Protein AF-A0A6M3LUJ8-F1 (afdb_monomer_lite)

Structure (mmCIF, N/CA/C/O backbone):
data_AF-A0A6M3LUJ8-F1
#
_entry.id   AF-A0A6M3LUJ8-F1
#
loop_
_atom_site.group_PDB
_atom_site.id
_atom_site.type_symbol
_atom_site.label_atom_id
_atom_site.label_alt_id
_atom_site.label_comp_id
_atom_site.label_asym_id
_atom_site.label_entity_id
_atom_site.label_seq_id
_atom_site.pdbx_PDB_ins_code
_atom_site.Cartn_x
_atom_site.Cartn_y
_atom_site.Cartn_z
_atom_site.occupancy
_atom_site.B_iso_or_equiv
_atom_site.auth_seq_id
_atom_site.auth_comp_id
_atom_site.auth_asym_id
_atom_site.auth_atom_id
_atom_site.pdbx_PDB_model_num
ATOM 1 N N . MET A 1 1 ? 21.758 -23.755 -8.784 1.00 33.91 1 MET A N 1
ATOM 2 C CA . MET A 1 1 ? 21.124 -24.429 -9.939 1.00 33.91 1 MET A CA 1
ATOM 3 C C . MET A 1 1 ? 20.444 -23.368 -10.796 1.00 33.91 1 MET A C 1
ATOM 5 O O . MET A 1 1 ? 20.003 -22.378 -10.224 1.00 33.91 1 MET A O 1
ATOM 9 N N . PRO A 1 2 ? 20.472 -23.490 -12.131 1.00 37.94 2 PRO A N 1
ATOM 10 C CA . PRO A 1 2 ? 20.212 -22.391 -13.053 1.00 37.94 2 PRO A CA 1
ATOM 11 C C . PRO A 1 2 ? 18.708 -22.182 -13.259 1.00 37.94 2 PRO A C 1
ATOM 13 O O . PRO A 1 2 ? 18.105 -22.821 -14.109 1.00 37.94 2 PRO A O 1
ATOM 16 N N . ASP A 1 3 ? 18.131 -21.257 -12.496 1.00 45.28 3 ASP A N 1
ATOM 17 C CA . ASP A 1 3 ? 16.817 -20.664 -12.787 1.00 45.28 3 ASP A CA 1
ATOM 18 C C . ASP A 1 3 ? 16.862 -19.130 -12.640 1.00 45.28 3 ASP A C 1
ATOM 20 O O . ASP A 1 3 ? 15.974 -18.478 -12.109 1.00 45.28 3 ASP A O 1
ATOM 24 N N . LEU A 1 4 ? 17.988 -18.537 -13.052 1.00 47.41 4 LEU A N 1
ATOM 25 C CA . LEU A 1 4 ? 18.309 -17.122 -12.821 1.00 47.41 4 LEU A CA 1
ATOM 26 C C . LEU A 1 4 ? 17.732 -16.160 -13.873 1.00 47.41 4 LEU A C 1
ATOM 28 O O . LEU A 1 4 ? 18.047 -14.973 -13.841 1.00 47.41 4 LEU A O 1
ATOM 32 N N . MET A 1 5 ? 16.892 -16.639 -14.793 1.00 52.78 5 MET A N 1
ATOM 33 C CA . MET A 1 5 ? 16.141 -15.770 -15.700 1.00 52.78 5 MET A CA 1
ATOM 34 C C . MET A 1 5 ? 14.652 -16.030 -15.555 1.00 52.78 5 MET A C 1
ATOM 36 O O . MET A 1 5 ? 14.211 -17.165 -15.678 1.00 52.78 5 MET A O 1
ATOM 40 N N . ASP A 1 6 ? 13.908 -14.958 -15.297 1.00 66.25 6 ASP A N 1
ATOM 41 C CA . ASP A 1 6 ? 12.453 -14.951 -15.198 1.00 66.25 6 ASP A CA 1
ATOM 42 C C . ASP A 1 6 ? 11.820 -15.536 -16.471 1.00 66.25 6 ASP A C 1
ATOM 44 O O . ASP A 1 6 ? 12.254 -15.226 -17.585 1.00 66.25 6 ASP A O 1
ATOM 48 N N . GLU A 1 7 ? 10.802 -16.383 -16.326 1.00 72.25 7 GLU A N 1
ATOM 49 C CA . GLU A 1 7 ? 10.045 -16.931 -17.456 1.00 72.25 7 GLU A CA 1
ATOM 50 C C . GLU A 1 7 ? 9.463 -15.806 -18.320 1.00 72.25 7 GLU A C 1
ATOM 52 O O . GLU A 1 7 ? 9.565 -15.860 -19.543 1.00 72.25 7 GLU A O 1
ATOM 57 N N . ALA A 1 8 ? 9.008 -14.719 -17.694 1.00 67.12 8 ALA A N 1
ATOM 58 C CA . ALA A 1 8 ? 8.520 -13.536 -18.393 1.00 67.12 8 ALA A CA 1
ATOM 59 C C . ALA A 1 8 ? 9.606 -12.849 -19.242 1.00 67.12 8 ALA A C 1
ATOM 61 O O . ALA A 1 8 ? 9.357 -12.452 -20.381 1.00 67.12 8 ALA A O 1
ATOM 62 N N . ALA A 1 9 ? 10.842 -12.767 -18.737 1.00 67.88 9 ALA A N 1
ATOM 63 C CA . ALA A 1 9 ? 11.964 -12.233 -19.507 1.00 67.88 9 ALA A CA 1
ATOM 64 C C . ALA A 1 9 ? 12.307 -13.135 -20.706 1.00 67.88 9 ALA A C 1
ATOM 66 O O . ALA A 1 9 ? 12.645 -12.633 -21.780 1.00 67.88 9 ALA A O 1
ATOM 67 N N . ARG A 1 10 ? 12.183 -14.463 -20.555 1.00 72.19 10 ARG A N 1
ATOM 68 C CA . ARG A 1 10 ? 12.362 -15.420 -21.661 1.00 72.19 10 ARG A CA 1
ATOM 69 C C . ARG A 1 10 ? 11.280 -15.245 -22.731 1.00 72.19 10 ARG A C 1
ATOM 71 O O . ARG A 1 10 ? 11.621 -15.176 -23.912 1.00 72.19 10 ARG A O 1
ATOM 78 N N . THR A 1 11 ? 10.019 -15.104 -22.327 1.00 72.12 11 THR A N 1
ATOM 79 C CA . THR A 1 11 ? 8.886 -14.861 -23.235 1.00 72.12 11 THR A CA 1
ATOM 80 C C . THR A 1 11 ? 9.031 -13.534 -23.975 1.00 72.12 11 THR A C 1
ATOM 82 O O . THR A 1 11 ? 8.919 -13.505 -25.198 1.00 72.12 11 THR A O 1
ATOM 85 N N . TRP A 1 12 ? 9.410 -12.451 -23.288 1.00 72.62 12 TRP A N 1
ATOM 86 C CA . TRP A 1 12 ? 9.668 -11.164 -23.941 1.00 72.62 12 TRP A CA 1
ATOM 87 C C . TRP A 1 12 ? 10.752 -11.262 -25.019 1.00 72.62 12 TRP A C 1
ATOM 89 O O . TRP A 1 12 ? 10.589 -10.756 -26.135 1.00 72.62 12 TRP A O 1
ATOM 99 N N . ILE A 1 13 ? 11.862 -11.942 -24.707 1.00 71.75 13 ILE A N 1
ATOM 100 C CA . ILE A 1 13 ? 12.944 -12.155 -25.673 1.00 71.75 13 ILE A CA 1
ATOM 101 C C . ILE A 1 13 ? 12.441 -12.961 -26.878 1.00 71.75 13 ILE A C 1
ATOM 103 O O . ILE A 1 13 ? 12.772 -12.617 -28.014 1.00 71.75 13 ILE A O 1
ATOM 107 N N . ALA A 1 14 ? 11.632 -13.996 -26.651 1.00 67.12 14 ALA A N 1
ATOM 108 C CA . ALA A 1 14 ? 11.097 -14.843 -27.711 1.00 67.12 14 ALA A CA 1
ATOM 109 C C . ALA A 1 14 ? 10.084 -14.114 -28.614 1.00 67.12 14 ALA A C 1
ATOM 111 O O . ALA A 1 14 ? 10.100 -14.305 -29.830 1.00 67.12 14 ALA A O 1
ATOM 112 N N . GLU A 1 15 ? 9.229 -13.261 -28.047 1.00 66.62 15 GLU A N 1
ATOM 113 C CA . GLU A 1 15 ? 8.077 -12.687 -28.754 1.00 66.62 15 GLU A CA 1
ATOM 114 C C . GLU A 1 15 ? 8.337 -11.286 -29.325 1.00 66.62 15 GLU A C 1
ATOM 116 O O . GLU A 1 15 ? 7.811 -10.944 -30.389 1.00 66.62 15 GLU A O 1
ATOM 121 N N . ARG A 1 16 ? 9.160 -10.462 -28.656 1.00 65.75 16 ARG A N 1
ATOM 122 C CA . ARG A 1 16 ? 9.278 -9.025 -28.964 1.00 65.75 16 ARG A CA 1
ATOM 123 C C . ARG A 1 16 ? 10.678 -8.541 -29.345 1.00 65.75 16 ARG A C 1
ATOM 125 O O . ARG A 1 16 ? 10.763 -7.527 -30.046 1.00 65.75 16 ARG A O 1
ATOM 132 N N . SER A 1 17 ? 11.748 -9.274 -29.006 1.00 56.81 17 SER A N 1
ATOM 133 C CA . SER A 1 17 ? 13.143 -8.807 -29.198 1.00 56.81 17 SER A CA 1
ATOM 134 C C . SER A 1 17 ? 13.556 -8.485 -30.639 1.00 56.81 17 SER A C 1
ATOM 136 O O . SER A 1 17 ? 14.597 -7.877 -30.890 1.00 56.81 17 SER A O 1
ATOM 138 N N . LEU A 1 18 ? 12.736 -8.867 -31.619 1.00 58.62 18 LEU A N 1
ATOM 139 C CA . LEU A 1 18 ? 13.026 -8.678 -33.034 1.00 58.62 18 LEU A CA 1
ATOM 140 C C . LEU A 1 18 ? 12.318 -7.471 -33.662 1.00 58.62 18 LEU A C 1
ATOM 142 O O . LEU A 1 18 ? 12.526 -7.217 -34.847 1.00 58.62 18 LEU A O 1
ATOM 146 N N . LEU A 1 19 ? 11.514 -6.690 -32.927 1.00 60.00 19 LEU A N 1
ATOM 147 C CA . LEU A 1 19 ? 10.885 -5.486 -33.497 1.00 60.00 19 LEU A CA 1
ATOM 148 C C . LEU A 1 19 ? 11.926 -4.440 -33.925 1.00 60.00 19 LEU A C 1
ATOM 150 O O . LEU A 1 19 ? 11.838 -3.915 -35.036 1.00 60.00 19 LEU A O 1
ATOM 154 N N . LEU A 1 20 ? 12.952 -4.200 -33.102 1.00 58.91 20 LEU A N 1
ATOM 155 C CA . LEU A 1 20 ? 14.095 -3.359 -33.478 1.00 58.91 20 LEU A CA 1
ATOM 156 C C . LEU A 1 20 ? 14.949 -4.020 -34.571 1.00 58.91 20 LEU A C 1
ATOM 158 O O . LEU A 1 20 ? 15.464 -3.326 -35.449 1.00 58.91 20 LEU A O 1
ATOM 162 N N . ALA A 1 21 ? 15.042 -5.356 -34.575 1.00 59.75 21 ALA A N 1
ATOM 163 C CA . ALA A 1 21 ? 15.794 -6.101 -35.582 1.00 59.75 21 ALA A CA 1
ATOM 164 C C . ALA A 1 21 ? 15.187 -6.025 -36.994 1.00 59.75 21 ALA A C 1
ATOM 166 O O . ALA A 1 21 ? 15.928 -5.960 -37.977 1.00 59.75 21 ALA A O 1
ATOM 167 N N . LYS A 1 22 ? 13.854 -5.966 -37.109 1.00 64.50 22 LYS A N 1
ATOM 168 C CA . LYS A 1 22 ? 13.136 -5.947 -38.397 1.00 64.50 22 LYS A CA 1
ATOM 169 C C . LYS A 1 22 ? 13.555 -4.792 -39.316 1.00 64.50 22 LYS A C 1
ATOM 171 O O . LYS A 1 22 ? 13.631 -4.982 -40.526 1.00 64.50 22 LYS A O 1
ATOM 176 N N . ASN A 1 23 ? 13.895 -3.628 -38.759 1.00 66.50 23 ASN A N 1
ATOM 177 C CA . ASN A 1 23 ? 14.246 -2.431 -39.537 1.00 66.50 23 ASN A CA 1
ATOM 178 C C . ASN A 1 23 ? 15.763 -2.198 -39.683 1.00 66.50 23 ASN A C 1
ATOM 180 O O . ASN A 1 23 ? 16.192 -1.179 -40.239 1.00 66.50 23 ASN A O 1
ATOM 184 N N . ILE A 1 24 ? 16.600 -3.136 -39.225 1.00 68.88 24 ILE A N 1
ATOM 185 C CA . ILE A 1 24 ? 18.062 -3.007 -39.333 1.00 68.88 24 ILE A CA 1
ATOM 186 C C . ILE A 1 24 ? 18.501 -2.977 -40.795 1.00 68.88 24 ILE A C 1
ATOM 188 O O . ILE A 1 24 ? 19.366 -2.179 -41.148 1.00 68.88 24 ILE A O 1
ATOM 192 N N . ASN A 1 25 ? 17.905 -3.795 -41.663 1.00 70.62 25 ASN A N 1
ATOM 193 C CA . ASN A 1 25 ? 18.316 -3.860 -43.067 1.00 70.62 25 ASN A CA 1
ATOM 194 C C . ASN A 1 25 ? 18.047 -2.539 -43.799 1.00 70.62 25 ASN A C 1
ATOM 196 O O . ASN A 1 25 ? 18.928 -2.040 -44.493 1.00 70.62 25 ASN A O 1
ATOM 200 N N . ALA A 1 26 ? 16.877 -1.928 -43.585 1.00 75.81 26 ALA A N 1
ATOM 201 C CA . ALA A 1 26 ? 16.526 -0.645 -44.194 1.00 75.81 26 ALA A CA 1
ATOM 202 C C . ALA A 1 26 ? 17.487 0.476 -43.762 1.00 75.81 26 ALA A C 1
ATOM 204 O O . ALA A 1 26 ? 18.100 1.128 -44.605 1.00 75.81 26 ALA A O 1
ATOM 205 N N . THR A 1 27 ? 17.702 0.626 -42.452 1.00 77.69 27 THR A N 1
ATOM 206 C CA . THR A 1 27 ? 18.606 1.652 -41.895 1.00 77.69 27 THR A CA 1
ATOM 207 C C . THR A 1 27 ? 20.086 1.386 -42.202 1.00 77.69 27 THR A C 1
ATOM 209 O O . THR A 1 27 ? 20.898 2.309 -42.224 1.00 77.69 27 THR A O 1
ATOM 212 N N . THR A 1 28 ? 20.469 0.129 -42.447 1.00 78.75 28 THR A N 1
ATOM 213 C CA . THR A 1 28 ? 21.804 -0.238 -42.949 1.00 78.75 28 THR A CA 1
ATOM 214 C C . THR A 1 28 ? 21.982 0.190 -44.398 1.00 78.75 28 THR A C 1
ATOM 216 O O . THR A 1 28 ? 22.975 0.837 -44.718 1.00 78.75 28 THR A O 1
ATOM 219 N N . MET A 1 29 ? 21.016 -0.127 -45.264 1.00 77.12 29 MET A N 1
ATOM 220 C CA . MET A 1 29 ? 21.066 0.249 -46.678 1.00 77.12 29 MET A CA 1
ATOM 221 C C . MET A 1 29 ? 21.126 1.764 -46.863 1.00 77.12 29 MET A C 1
ATOM 223 O O . MET A 1 29 ? 21.893 2.245 -47.691 1.00 77.12 29 MET A O 1
ATOM 227 N N . GLU A 1 30 ? 20.349 2.517 -46.087 1.00 84.56 30 GLU A N 1
ATOM 228 C CA . GLU A 1 30 ? 20.378 3.980 -46.120 1.00 84.56 30 GLU A CA 1
ATOM 229 C C . GLU A 1 30 ? 21.746 4.536 -45.709 1.00 84.56 30 GLU A C 1
ATOM 231 O O . GLU A 1 30 ? 22.316 5.369 -46.409 1.00 84.56 30 GLU A O 1
ATOM 236 N N . ALA A 1 31 ? 22.330 4.023 -44.625 1.00 81.69 31 ALA A N 1
ATOM 237 C CA . ALA A 1 31 ? 23.635 4.485 -44.175 1.00 81.69 31 ALA A CA 1
ATOM 238 C C . ALA A 1 31 ? 24.761 4.149 -45.171 1.00 81.69 31 ALA A C 1
ATOM 240 O O . ALA A 1 31 ? 25.631 4.982 -45.406 1.00 81.69 31 ALA A O 1
ATOM 241 N N . ILE A 1 32 ? 24.719 2.968 -45.799 1.00 84.00 32 ILE A N 1
ATOM 242 C CA . ILE A 1 32 ? 25.668 2.596 -46.859 1.00 84.00 32 ILE A CA 1
ATOM 243 C C . ILE A 1 32 ? 25.509 3.514 -48.078 1.00 84.00 32 ILE A C 1
ATOM 245 O O . ILE A 1 32 ? 26.511 3.959 -48.632 1.00 84.00 32 ILE A O 1
ATOM 249 N N . ARG A 1 33 ? 24.271 3.838 -48.483 1.00 85.00 33 ARG A N 1
ATOM 250 C CA . ARG A 1 33 ? 24.018 4.799 -49.573 1.00 85.00 33 ARG A CA 1
ATOM 251 C C . ARG A 1 33 ? 24.620 6.169 -49.270 1.00 85.00 33 ARG A C 1
ATOM 253 O O . ARG A 1 33 ? 25.237 6.748 -50.157 1.00 85.00 33 ARG A O 1
ATOM 260 N N . ASN A 1 34 ? 24.488 6.650 -48.036 1.00 87.75 34 ASN A N 1
ATOM 261 C CA . ASN A 1 34 ? 25.050 7.937 -47.629 1.00 87.75 34 ASN A CA 1
ATOM 262 C C . ASN A 1 34 ? 26.587 7.930 -47.642 1.00 87.75 34 ASN A C 1
ATOM 264 O O . ASN A 1 34 ? 27.189 8.858 -48.171 1.00 87.75 34 ASN A O 1
ATOM 268 N N . GLU A 1 35 ? 27.234 6.880 -47.125 1.00 86.12 35 GLU A N 1
ATOM 269 C CA . GLU A 1 35 ? 28.702 6.752 -47.174 1.00 86.12 35 GLU A CA 1
ATOM 270 C C . GLU A 1 35 ? 29.233 6.703 -48.613 1.00 86.12 35 GLU A C 1
ATOM 272 O O . GLU A 1 35 ? 30.248 7.326 -48.926 1.00 86.12 35 GLU A O 1
ATOM 277 N N . LEU A 1 36 ? 28.526 5.996 -49.499 1.00 86.56 36 LEU A N 1
ATOM 278 C CA . LEU A 1 36 ? 28.850 5.944 -50.922 1.00 86.56 36 LEU A CA 1
ATOM 279 C C . LEU A 1 36 ? 28.688 7.305 -51.605 1.00 86.56 36 LEU A C 1
ATOM 281 O O . LEU A 1 36 ? 29.563 7.694 -52.376 1.00 86.56 36 LEU A O 1
ATOM 285 N N . ALA A 1 37 ? 27.603 8.030 -51.318 1.00 87.44 37 ALA A N 1
ATOM 286 C CA . ALA A 1 37 ? 27.369 9.365 -51.865 1.00 87.44 37 ALA A CA 1
ATOM 287 C C . ALA A 1 37 ? 28.470 10.349 -51.438 1.00 87.44 37 ALA A C 1
ATOM 289 O O . ALA A 1 37 ? 29.052 11.015 -52.289 1.00 87.44 37 ALA A O 1
ATOM 290 N N . LEU A 1 38 ? 28.829 10.364 -50.149 1.00 88.25 38 LEU A N 1
ATOM 291 C CA . LEU A 1 38 ? 29.890 11.225 -49.616 1.00 88.25 38 LEU A CA 1
ATOM 292 C C . LEU A 1 38 ? 31.259 10.923 -50.234 1.00 88.25 38 LEU A C 1
ATOM 294 O O . LEU A 1 38 ? 31.986 11.842 -50.603 1.00 88.25 38 LEU A O 1
ATOM 298 N N . GLY A 1 39 ? 31.624 9.643 -50.353 1.00 88.00 39 GLY A N 1
ATOM 299 C CA . GLY A 1 39 ? 32.893 9.269 -50.974 1.00 88.00 39 GLY A CA 1
ATOM 300 C C . GLY A 1 39 ? 32.933 9.608 -52.468 1.00 88.00 39 GLY A C 1
ATOM 301 O O . GLY A 1 39 ? 33.966 10.036 -52.981 1.00 88.00 39 GLY A O 1
ATOM 302 N N . PHE A 1 40 ? 31.798 9.480 -53.161 1.00 86.88 40 PHE A N 1
ATOM 303 C CA . PHE A 1 40 ? 31.679 9.870 -54.564 1.00 86.88 40 PHE A CA 1
ATOM 304 C C . PHE A 1 40 ? 31.829 11.388 -54.753 1.00 86.88 40 PHE A C 1
ATOM 306 O O . PHE A 1 40 ? 32.602 11.819 -55.605 1.00 86.88 40 PHE A O 1
ATOM 313 N N . GLU A 1 41 ? 31.158 12.201 -53.930 1.00 89.75 41 GLU A N 1
ATOM 314 C CA . GLU A 1 41 ? 31.292 13.668 -53.935 1.00 89.75 41 GLU A CA 1
ATOM 315 C C . GLU A 1 41 ? 32.719 14.130 -53.612 1.00 89.75 41 GLU A C 1
ATOM 317 O O . GLU A 1 41 ? 33.210 15.095 -54.195 1.00 89.75 41 GLU A O 1
ATOM 322 N N . ALA A 1 42 ? 33.412 13.413 -52.726 1.00 91.56 42 ALA A N 1
ATOM 323 C CA . ALA A 1 42 ? 34.807 13.672 -52.383 1.00 91.56 42 ALA A CA 1
ATOM 324 C C . ALA A 1 42 ? 35.812 13.211 -53.463 1.00 91.56 42 ALA A C 1
ATOM 326 O O . ALA A 1 42 ? 37.016 13.424 -53.305 1.00 91.56 42 ALA A O 1
ATOM 327 N N . GLY A 1 43 ? 35.349 12.592 -54.557 1.00 91.62 43 GLY A N 1
ATOM 328 C CA . GLY A 1 43 ? 36.205 12.103 -55.642 1.00 91.62 43 GLY A CA 1
ATOM 329 C C . GLY A 1 43 ? 37.073 10.906 -55.246 1.00 91.62 43 GLY A C 1
ATOM 330 O O . GLY A 1 43 ? 38.158 10.713 -55.800 1.00 91.62 43 GLY A O 1
ATOM 331 N N . GLU A 1 44 ? 36.635 10.111 -54.269 1.00 93.12 44 GLU A N 1
ATOM 332 C CA . GLU A 1 44 ? 37.415 8.992 -53.754 1.00 93.12 44 GLU A CA 1
ATOM 333 C C . GLU A 1 44 ? 37.517 7.842 -54.774 1.00 93.12 44 GLU A C 1
ATOM 335 O O . GLU A 1 44 ? 36.520 7.443 -55.384 1.00 93.12 44 GLU A O 1
ATOM 340 N N . PRO A 1 45 ? 38.705 7.234 -54.951 1.00 89.38 45 PRO A N 1
ATOM 341 C CA . PRO A 1 45 ? 38.854 6.071 -55.814 1.00 89.38 45 PRO A CA 1
ATOM 342 C C . PRO A 1 45 ? 38.154 4.841 -55.217 1.00 89.38 45 PRO A C 1
ATOM 344 O O . PRO A 1 45 ? 38.046 4.688 -54.001 1.00 89.38 45 PRO A O 1
ATOM 347 N N . MET A 1 46 ? 37.772 3.891 -56.074 1.00 81.94 46 MET A N 1
ATOM 348 C CA . MET A 1 46 ? 36.993 2.689 -55.719 1.00 81.94 46 MET A CA 1
ATOM 349 C C . MET A 1 46 ? 37.537 1.892 -54.515 1.00 81.94 46 MET A C 1
ATOM 351 O O . MET A 1 46 ? 36.767 1.336 -53.731 1.00 81.94 46 MET A O 1
ATOM 355 N N . ILE A 1 47 ? 38.862 1.855 -54.331 1.00 90.12 47 ILE A N 1
ATOM 356 C CA . ILE A 1 47 ? 39.512 1.196 -53.184 1.00 90.12 47 ILE A CA 1
ATOM 357 C C . ILE A 1 47 ? 39.127 1.871 -51.857 1.00 90.12 47 ILE A C 1
ATOM 359 O O . ILE A 1 47 ? 38.931 1.190 -50.855 1.00 90.12 47 ILE A O 1
ATOM 363 N N . GLN A 1 48 ? 39.012 3.200 -51.832 1.00 87.94 48 GLN A N 1
ATOM 364 C CA . GLN A 1 48 ? 38.613 3.950 -50.639 1.00 87.94 48 GLN A CA 1
ATOM 365 C C . GLN A 1 48 ? 37.110 3.799 -50.364 1.00 87.94 48 GLN A C 1
ATOM 367 O O . GLN A 1 48 ? 36.738 3.518 -49.226 1.00 87.94 48 GLN A O 1
ATOM 372 N N . LEU A 1 49 ? 36.269 3.834 -51.405 1.00 84.31 49 LEU A N 1
ATOM 373 C CA . LEU A 1 49 ? 34.834 3.538 -51.288 1.00 84.31 49 LEU A CA 1
ATOM 374 C C . LEU A 1 49 ? 34.579 2.132 -50.725 1.00 84.31 49 LEU A C 1
ATOM 376 O O . LEU A 1 49 ? 33.755 1.955 -49.830 1.00 84.31 49 LEU A O 1
ATOM 380 N N . SER A 1 50 ? 35.334 1.135 -51.194 1.00 84.12 50 SER A N 1
ATOM 381 C CA . SER A 1 50 ? 35.242 -0.242 -50.691 1.00 84.12 50 SER A CA 1
ATOM 382 C C . SER A 1 50 ? 35.607 -0.319 -49.203 1.00 84.12 50 SER A C 1
ATOM 384 O O . SER A 1 50 ? 34.865 -0.905 -48.416 1.00 84.12 50 SER A O 1
ATOM 386 N N . LYS A 1 51 ? 36.682 0.368 -48.784 1.00 86.00 51 LYS A N 1
ATOM 387 C CA . LYS A 1 51 ? 37.077 0.465 -47.367 1.00 86.00 51 LYS A CA 1
ATOM 388 C C . LYS A 1 51 ? 36.026 1.152 -46.491 1.00 86.00 51 LYS A C 1
ATOM 390 O O . LYS A 1 51 ? 35.874 0.760 -45.336 1.00 86.00 51 LYS A O 1
ATOM 395 N N . ARG A 1 52 ? 35.286 2.145 -47.003 1.00 82.94 52 ARG A N 1
ATOM 396 C CA . ARG A 1 52 ? 34.166 2.767 -46.266 1.00 82.94 52 ARG A CA 1
ATOM 397 C C . ARG A 1 52 ? 33.055 1.764 -45.971 1.00 82.94 52 ARG A C 1
ATOM 399 O O . ARG A 1 52 ? 32.582 1.692 -44.837 1.00 82.94 52 ARG A O 1
ATOM 406 N N . ILE A 1 53 ? 32.668 0.971 -46.972 1.00 81.31 53 ILE A N 1
ATOM 407 C CA . ILE A 1 53 ? 31.643 -0.068 -46.808 1.00 81.31 53 ILE A CA 1
ATOM 408 C C . ILE A 1 53 ? 32.118 -1.124 -45.806 1.00 81.31 53 ILE A C 1
ATOM 410 O O . ILE A 1 53 ? 31.380 -1.462 -44.882 1.00 81.31 53 ILE A O 1
ATOM 414 N N . GLU A 1 54 ? 33.351 -1.615 -45.947 1.00 80.50 54 GLU A N 1
ATOM 415 C CA . GLU A 1 54 ? 33.931 -2.581 -45.006 1.00 80.50 54 GLU A CA 1
ATOM 416 C C . GLU A 1 54 ? 33.941 -2.028 -43.574 1.00 80.50 54 GLU A C 1
ATOM 418 O O . GLU A 1 54 ? 33.430 -2.682 -42.665 1.00 80.50 54 GLU A O 1
ATOM 423 N N . GLY A 1 55 ? 34.415 -0.789 -43.387 1.00 76.69 55 GLY A N 1
ATOM 424 C CA . GLY A 1 55 ? 34.452 -0.092 -42.097 1.00 76.69 55 GLY A CA 1
ATOM 425 C C . GLY A 1 55 ? 33.080 0.080 -41.438 1.00 76.69 55 GLY A C 1
ATOM 426 O O . GLY A 1 55 ? 32.948 -0.025 -40.214 1.00 76.69 55 GLY A O 1
ATOM 427 N N . TYR A 1 56 ? 32.025 0.281 -42.234 1.00 76.94 56 TYR A N 1
ATOM 428 C CA . TYR A 1 56 ? 30.654 0.318 -41.727 1.00 76.94 56 TYR A CA 1
ATOM 429 C C . TYR A 1 56 ? 30.277 -1.000 -41.031 1.00 76.94 56 TYR A C 1
ATOM 431 O O . TYR A 1 56 ? 29.749 -0.997 -39.912 1.00 76.94 56 TYR A O 1
ATOM 439 N N . PHE A 1 57 ? 30.584 -2.135 -41.662 1.00 71.94 57 PHE A N 1
ATOM 440 C CA . PHE A 1 57 ? 30.271 -3.456 -41.118 1.00 71.94 57 PHE A CA 1
ATOM 441 C C . PHE A 1 57 ? 31.169 -3.862 -39.944 1.00 71.94 57 PHE A C 1
ATOM 443 O O . PHE A 1 57 ? 30.739 -4.661 -39.114 1.00 71.94 57 PHE A O 1
ATOM 450 N N . THR A 1 58 ? 32.370 -3.301 -39.804 1.00 75.69 58 THR A N 1
ATOM 451 C CA . THR A 1 58 ? 33.226 -3.564 -38.637 1.00 75.69 58 THR A CA 1
ATOM 452 C C . THR A 1 58 ? 32.866 -2.711 -37.428 1.00 75.69 58 THR A C 1
ATOM 454 O O . THR A 1 58 ? 32.762 -3.254 -36.327 1.00 75.69 58 THR A O 1
ATOM 457 N N . ASP A 1 59 ? 32.652 -1.406 -37.596 1.00 76.25 59 ASP A N 1
ATOM 458 C CA . ASP A 1 59 ? 32.558 -0.482 -36.457 1.00 76.25 59 ASP A CA 1
ATOM 459 C C . ASP A 1 59 ? 31.117 -0.083 -36.141 1.00 76.25 59 ASP A C 1
ATOM 461 O O . ASP A 1 59 ? 30.662 -0.184 -34.995 1.00 76.25 59 ASP A O 1
ATOM 465 N N . LYS A 1 60 ? 30.347 0.317 -37.160 1.00 75.31 60 LYS A N 1
ATOM 466 C CA . LYS A 1 60 ? 28.952 0.742 -36.966 1.00 75.31 60 LYS A CA 1
ATOM 467 C C . LYS A 1 60 ? 28.058 -0.443 -36.614 1.00 75.31 60 LYS A C 1
ATOM 469 O O . LYS A 1 60 ? 27.180 -0.301 -35.761 1.00 75.31 60 LYS A O 1
ATOM 474 N N . ALA A 1 61 ? 28.320 -1.621 -37.184 1.00 76.94 61 ALA A N 1
ATOM 475 C CA . ALA A 1 61 ? 27.599 -2.840 -36.820 1.00 76.94 61 ALA A CA 1
ATOM 476 C C . ALA A 1 61 ? 27.827 -3.234 -35.351 1.00 76.94 61 ALA A C 1
ATOM 478 O O . ALA A 1 61 ? 26.865 -3.573 -34.664 1.00 76.94 61 ALA A O 1
ATOM 479 N N . LYS A 1 62 ? 29.058 -3.113 -34.826 1.00 81.06 62 LYS A N 1
ATOM 480 C CA . LYS A 1 62 ? 29.355 -3.375 -33.403 1.00 81.06 62 LYS A CA 1
ATOM 481 C C . LYS A 1 62 ? 28.622 -2.410 -32.474 1.00 81.06 62 LYS A C 1
ATOM 483 O O . LYS A 1 62 ? 28.035 -2.838 -31.480 1.00 81.06 62 LYS A O 1
ATOM 488 N N . ILE A 1 63 ? 28.623 -1.114 -32.799 1.00 82.94 63 ILE A N 1
ATOM 489 C CA . ILE A 1 63 ? 27.890 -0.096 -32.029 1.00 82.94 63 ILE A CA 1
ATOM 490 C C . ILE A 1 63 ? 26.392 -0.416 -32.019 1.00 82.94 63 ILE A C 1
ATOM 492 O O . ILE A 1 63 ? 25.756 -0.381 -30.962 1.00 82.94 63 ILE A O 1
ATOM 496 N N . ARG A 1 64 ? 25.835 -0.772 -33.181 1.00 81.88 64 ARG A N 1
ATOM 497 C CA . ARG A 1 64 ? 24.421 -1.126 -33.316 1.00 81.88 64 ARG A CA 1
ATOM 498 C C . ARG A 1 64 ? 24.076 -2.396 -32.541 1.00 81.88 64 ARG A C 1
ATOM 500 O O . ARG A 1 64 ? 23.095 -2.382 -31.806 1.00 81.88 64 ARG A O 1
ATOM 507 N N . ALA A 1 65 ? 24.897 -3.440 -32.636 1.00 82.44 65 ALA A N 1
ATOM 508 C CA . ALA A 1 65 ? 24.722 -4.670 -31.867 1.00 82.44 65 ALA A CA 1
ATOM 509 C C . ALA A 1 65 ? 24.678 -4.374 -30.362 1.00 82.44 65 ALA A C 1
ATOM 511 O O . ALA A 1 65 ? 23.736 -4.771 -29.685 1.00 82.44 65 ALA A O 1
ATOM 512 N N . LYS A 1 66 ? 25.624 -3.573 -29.852 1.00 85.19 66 LYS A N 1
ATOM 513 C CA . LYS A 1 66 ? 25.643 -3.157 -28.442 1.00 85.19 66 LYS A CA 1
ATOM 514 C C . LYS A 1 66 ? 24.385 -2.381 -28.042 1.00 85.19 66 LYS A C 1
ATOM 516 O O . LYS A 1 66 ? 23.853 -2.614 -26.959 1.00 85.19 66 LYS A O 1
ATOM 521 N N . MET A 1 67 ? 23.917 -1.464 -28.888 1.00 87.38 67 MET A N 1
ATOM 522 C CA . MET A 1 67 ? 22.696 -0.693 -28.638 1.00 87.38 67 MET A CA 1
ATOM 523 C C . MET A 1 67 ? 21.463 -1.597 -28.556 1.00 87.38 67 MET A C 1
ATOM 525 O O . MET A 1 67 ? 20.686 -1.465 -27.609 1.00 87.38 67 MET A O 1
ATOM 529 N N . ILE A 1 68 ? 21.319 -2.540 -29.490 1.00 84.56 68 ILE A N 1
ATOM 530 C CA . ILE A 1 68 ? 20.209 -3.500 -29.501 1.00 84.56 68 ILE A CA 1
ATOM 531 C C . ILE A 1 68 ? 20.273 -4.364 -28.249 1.00 84.56 68 ILE A C 1
ATOM 533 O O . ILE A 1 68 ? 19.308 -4.398 -27.496 1.00 84.56 68 ILE A O 1
ATOM 537 N N . SER A 1 69 ? 21.426 -4.976 -27.958 1.00 85.06 69 SER A N 1
ATOM 538 C CA . SER A 1 69 ? 21.581 -5.825 -26.774 1.00 85.06 69 SER A CA 1
ATOM 539 C C . SER A 1 69 ? 21.202 -5.089 -25.492 1.00 85.06 69 SER A C 1
ATOM 541 O O . SER A 1 69 ? 20.481 -5.638 -24.666 1.00 85.06 69 SER A O 1
ATOM 543 N N . ARG A 1 70 ? 21.638 -3.834 -25.324 1.00 87.88 70 ARG A N 1
ATOM 544 C CA . ARG A 1 70 ? 21.288 -3.033 -24.140 1.00 87.88 70 ARG A CA 1
ATOM 545 C C . ARG A 1 70 ? 19.797 -2.731 -24.069 1.00 87.88 70 ARG A C 1
ATOM 547 O O . ARG A 1 70 ? 19.219 -2.850 -22.996 1.00 87.88 70 ARG A O 1
ATOM 554 N N . THR A 1 71 ? 19.204 -2.347 -25.195 1.00 89.00 71 THR A N 1
ATOM 555 C CA . THR A 1 71 ? 17.791 -1.956 -25.282 1.00 89.00 71 THR A CA 1
ATOM 556 C C . THR A 1 71 ? 16.871 -3.150 -25.029 1.00 89.00 71 THR A C 1
ATOM 558 O O . THR A 1 71 ? 15.948 -3.047 -24.232 1.00 89.00 71 THR A O 1
ATOM 561 N N . GLU A 1 72 ? 17.167 -4.308 -25.616 1.00 85.25 72 GLU A N 1
ATOM 562 C CA . GLU A 1 72 ? 16.364 -5.516 -25.408 1.00 85.25 72 GLU A CA 1
ATOM 563 C C . GLU A 1 72 ? 16.551 -6.102 -24.006 1.00 85.25 72 GLU A C 1
ATOM 565 O O . GLU A 1 72 ? 15.589 -6.551 -23.389 1.00 85.25 72 GLU A O 1
ATOM 570 N N . THR A 1 73 ? 17.768 -6.045 -23.454 1.00 86.56 73 THR A N 1
ATOM 571 C CA . THR A 1 73 ? 18.018 -6.533 -22.088 1.00 86.56 73 THR A CA 1
ATOM 572 C C . THR A 1 73 ? 17.297 -5.673 -21.051 1.00 86.56 73 THR A C 1
ATOM 574 O O . THR A 1 73 ? 16.691 -6.217 -20.130 1.00 86.56 73 THR A O 1
ATOM 577 N N . ILE A 1 74 ? 17.334 -4.339 -21.186 1.00 89.75 74 ILE A N 1
ATOM 578 C CA . ILE A 1 74 ? 16.629 -3.462 -20.242 1.00 89.75 74 ILE A CA 1
ATOM 579 C C . ILE A 1 74 ? 15.111 -3.607 -20.379 1.00 89.75 74 ILE A C 1
ATOM 581 O O . ILE A 1 74 ? 14.428 -3.608 -19.360 1.00 89.75 74 ILE A O 1
ATOM 585 N N . ALA A 1 75 ? 14.597 -3.795 -21.601 1.00 89.44 75 ALA A N 1
ATOM 586 C CA . ALA A 1 75 ? 13.186 -4.085 -21.844 1.00 89.44 75 ALA A CA 1
ATOM 587 C C . ALA A 1 75 ? 12.762 -5.361 -21.108 1.00 89.44 75 ALA A C 1
ATOM 589 O O . ALA A 1 75 ? 11.920 -5.316 -20.218 1.00 89.44 75 ALA A O 1
ATOM 590 N N . ALA A 1 76 ? 13.437 -6.478 -21.396 1.00 86.50 76 ALA A N 1
ATOM 591 C CA . ALA A 1 76 ? 13.128 -7.777 -20.808 1.00 86.50 76 ALA A CA 1
ATOM 592 C C . ALA A 1 76 ? 13.220 -7.764 -19.275 1.00 86.50 76 ALA A C 1
ATOM 594 O O . ALA A 1 76 ? 12.391 -8.365 -18.596 1.00 86.50 76 ALA A O 1
ATOM 595 N N . SER A 1 77 ? 14.217 -7.063 -18.723 1.00 87.50 77 SER A N 1
ATOM 596 C CA . SER A 1 77 ? 14.391 -6.943 -17.275 1.00 87.50 77 SER A CA 1
ATOM 597 C C . SER A 1 77 ? 13.245 -6.180 -16.612 1.00 87.50 77 SER A C 1
ATOM 599 O O . SER A 1 77 ? 12.811 -6.575 -15.534 1.00 87.50 77 SER A O 1
ATOM 601 N N . ASN A 1 78 ? 12.770 -5.093 -17.224 1.00 93.56 78 ASN A N 1
ATOM 602 C CA . ASN A 1 78 ? 11.665 -4.305 -16.679 1.00 93.56 78 ASN A CA 1
ATOM 603 C C . ASN A 1 78 ? 10.333 -5.042 -16.800 1.00 93.56 78 ASN A C 1
ATOM 605 O O . ASN A 1 78 ? 9.575 -5.085 -15.841 1.00 93.56 78 ASN A O 1
ATOM 609 N N . GLU A 1 79 ? 10.080 -5.682 -17.935 1.00 91.38 79 GLU A N 1
ATOM 610 C CA . GLU A 1 79 ? 8.858 -6.459 -18.164 1.00 91.38 79 GLU A CA 1
ATOM 611 C C . GLU A 1 79 ? 8.768 -7.653 -17.217 1.00 91.38 79 GLU A C 1
ATOM 613 O O . GLU A 1 79 ? 7.740 -7.867 -16.578 1.00 91.38 79 GLU A O 1
ATOM 618 N N . GLY A 1 80 ? 9.875 -8.381 -17.037 1.00 85.88 80 GLY A N 1
ATOM 619 C CA . GLY A 1 80 ? 9.950 -9.446 -16.038 1.00 85.88 80 GLY A CA 1
ATOM 620 C C . GLY A 1 80 ? 9.711 -8.934 -14.615 1.00 85.88 80 GLY A C 1
ATOM 621 O O . GLY A 1 80 ? 8.993 -9.565 -13.842 1.00 85.88 80 GLY A O 1
ATOM 622 N N . ALA A 1 81 ? 10.257 -7.762 -14.272 1.00 85.69 81 ALA A N 1
ATOM 623 C CA . ALA A 1 81 ? 10.013 -7.143 -12.973 1.00 85.69 81 ALA A CA 1
ATOM 624 C C . ALA A 1 81 ? 8.532 -6.780 -12.772 1.00 85.69 81 ALA A C 1
ATOM 626 O O . ALA A 1 81 ? 7.977 -7.122 -11.732 1.00 85.69 81 ALA A O 1
ATOM 627 N N . LEU A 1 82 ? 7.877 -6.165 -13.762 1.00 89.00 82 LEU A N 1
ATOM 628 C CA . LEU A 1 82 ? 6.457 -5.805 -13.691 1.00 89.00 82 LEU A CA 1
ATOM 629 C C . LEU A 1 82 ? 5.554 -7.036 -13.563 1.00 89.00 82 LEU A C 1
ATOM 631 O O . LEU A 1 82 ? 4.726 -7.080 -12.660 1.00 89.00 82 LEU A O 1
ATOM 635 N N . HIS A 1 83 ? 5.778 -8.083 -14.361 1.00 84.31 83 HIS A N 1
ATOM 636 C CA . HIS A 1 83 ? 5.034 -9.341 -14.222 1.00 84.31 83 HIS A CA 1
ATOM 637 C C . HIS A 1 83 ? 5.189 -9.963 -12.831 1.00 84.31 83 HIS A C 1
ATOM 639 O O . HIS A 1 83 ? 4.237 -10.504 -12.266 1.00 84.31 83 HIS A O 1
ATOM 645 N N . ARG A 1 84 ? 6.387 -9.871 -12.246 1.00 79.44 84 ARG A N 1
ATOM 646 C CA . ARG A 1 84 ? 6.616 -10.307 -10.869 1.00 79.44 84 ARG A CA 1
ATOM 647 C C . ARG A 1 84 ? 5.864 -9.436 -9.872 1.00 79.44 84 ARG A C 1
ATOM 649 O O . ARG A 1 84 ? 5.272 -9.977 -8.951 1.00 79.44 84 ARG A O 1
ATOM 656 N N . TYR A 1 85 ? 5.871 -8.119 -10.048 1.00 84.94 85 TYR A N 1
ATOM 657 C CA . TYR A 1 85 ? 5.115 -7.203 -9.194 1.00 84.94 85 TYR A CA 1
ATOM 658 C C . TYR A 1 85 ? 3.628 -7.556 -9.206 1.00 84.94 85 TYR A C 1
ATOM 660 O O . TYR A 1 85 ? 3.046 -7.708 -8.138 1.00 84.94 85 TYR A O 1
ATOM 668 N N . GLU A 1 86 ? 3.040 -7.794 -10.379 1.00 80.06 86 GLU A N 1
ATOM 669 C CA . GLU A 1 86 ? 1.642 -8.223 -10.499 1.00 80.06 86 GLU A CA 1
ATOM 670 C C . GLU A 1 86 ? 1.384 -9.564 -9.801 1.00 80.06 86 GLU A C 1
ATOM 672 O O . GLU A 1 86 ? 0.425 -9.692 -9.040 1.00 80.06 86 GLU A O 1
ATOM 677 N N . LYS A 1 87 ? 2.262 -10.554 -10.011 1.00 75.25 87 LYS A N 1
ATOM 678 C CA . LYS A 1 87 ? 2.155 -11.877 -9.377 1.00 75.25 87 LYS A CA 1
ATOM 679 C C . LYS A 1 87 ? 2.223 -11.807 -7.849 1.00 75.25 87 LYS A C 1
ATOM 681 O O . LYS A 1 87 ? 1.542 -12.573 -7.177 1.00 75.25 87 LYS A O 1
ATOM 686 N N . GLU A 1 88 ? 3.037 -10.901 -7.320 1.00 73.75 88 GLU A N 1
ATOM 687 C CA . GLU A 1 88 ? 3.232 -10.679 -5.883 1.00 73.75 88 GLU A CA 1
ATOM 688 C C . GLU A 1 88 ? 2.256 -9.627 -5.306 1.00 73.75 88 GLU A C 1
ATOM 690 O O . GLU A 1 88 ? 2.414 -9.197 -4.166 1.00 73.75 88 GLU A O 1
ATOM 695 N N . GLY A 1 89 ? 1.251 -9.187 -6.076 1.00 73.88 89 GLY A N 1
ATOM 696 C CA . GLY A 1 89 ? 0.200 -8.273 -5.608 1.00 73.88 89 GLY A CA 1
ATOM 697 C C . GLY A 1 89 ? 0.617 -6.803 -5.465 1.00 73.88 89 GLY A C 1
ATOM 698 O O . GLY A 1 89 ? -0.095 -6.012 -4.850 1.00 73.88 89 GLY A O 1
ATOM 699 N N . VAL A 1 90 ? 1.755 -6.402 -6.031 1.00 78.69 90 VAL A N 1
ATOM 700 C CA . VAL A 1 90 ? 2.232 -5.015 -6.017 1.00 78.69 90 VAL A CA 1
ATOM 701 C C . VAL A 1 90 ? 1.471 -4.196 -7.064 1.00 78.69 90 VAL A C 1
ATOM 703 O O . VAL A 1 90 ? 1.751 -4.250 -8.263 1.00 78.69 90 VAL A O 1
ATOM 706 N N . ASN A 1 91 ? 0.517 -3.390 -6.595 1.00 80.88 91 ASN A N 1
ATOM 707 C CA . ASN A 1 91 ? -0.397 -2.618 -7.447 1.00 80.88 91 ASN A CA 1
ATOM 708 C C . ASN A 1 91 ? 0.242 -1.392 -8.115 1.00 80.88 91 ASN A C 1
ATOM 710 O O . ASN A 1 91 ? -0.252 -0.914 -9.136 1.00 80.88 91 ASN A O 1
ATOM 714 N N . LYS A 1 92 ? 1.329 -0.866 -7.544 1.00 82.75 92 LYS A N 1
ATOM 715 C CA . LYS A 1 92 ? 2.011 0.329 -8.040 1.00 82.75 92 LYS A CA 1
ATOM 716 C C . LYS A 1 92 ? 3.484 0.072 -8.330 1.00 82.75 92 LYS A C 1
ATOM 718 O O . LYS A 1 92 ? 4.186 -0.578 -7.559 1.00 82.75 92 LYS A O 1
ATOM 723 N N . SER A 1 93 ? 3.974 0.686 -9.396 1.00 90.88 93 SER A N 1
ATOM 724 C CA . SER A 1 93 ? 5.391 0.708 -9.751 1.00 90.88 93 SER A CA 1
ATOM 725 C C . SER A 1 93 ? 5.839 2.140 -10.008 1.00 90.88 93 SER A C 1
ATOM 727 O O . SER A 1 93 ? 5.103 2.941 -10.579 1.00 90.88 93 SER A O 1
ATOM 729 N N . GLU A 1 94 ? 7.037 2.481 -9.552 1.00 93.12 94 GLU A N 1
ATOM 730 C CA . GLU A 1 94 ? 7.639 3.790 -9.760 1.00 93.12 94 GLU A CA 1
ATOM 731 C C . GLU A 1 94 ? 8.544 3.715 -10.983 1.00 93.12 94 GLU A C 1
ATOM 733 O O . GLU A 1 94 ? 9.483 2.915 -11.022 1.00 93.12 94 GLU A O 1
ATOM 738 N N . PHE A 1 95 ? 8.271 4.546 -11.988 1.00 95.50 95 PHE A N 1
ATOM 739 C CA . PHE A 1 95 ? 9.221 4.791 -13.060 1.00 95.50 95 PHE A CA 1
ATOM 740 C C . PHE A 1 95 ? 10.392 5.568 -12.461 1.00 95.50 95 PHE A C 1
ATOM 742 O O . PHE A 1 95 ? 10.254 6.738 -12.100 1.00 95.50 95 PHE A O 1
ATOM 749 N N . TYR A 1 96 ? 11.546 4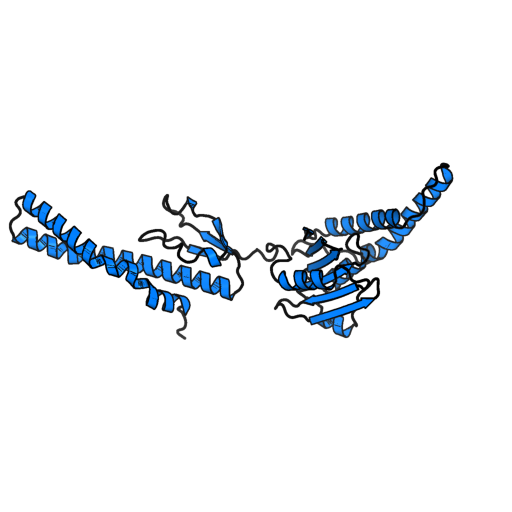.914 -12.367 1.00 93.88 96 TYR A N 1
ATOM 750 C CA . TYR A 1 96 ? 12.751 5.458 -11.762 1.00 93.88 96 TYR A CA 1
ATOM 751 C C . TYR A 1 96 ? 13.772 5.804 -12.857 1.00 93.88 96 TYR A C 1
ATOM 753 O O . TYR A 1 96 ? 14.415 4.907 -13.432 1.00 93.88 96 TYR A O 1
ATOM 761 N N . PRO A 1 97 ? 13.929 7.097 -13.203 1.00 93.81 97 PRO A N 1
ATOM 762 C CA . PRO A 1 97 ? 14.893 7.509 -14.210 1.00 93.81 97 PRO A CA 1
ATOM 763 C C . PRO A 1 97 ? 16.326 7.229 -13.748 1.00 93.81 97 PRO A C 1
ATOM 765 O O . PRO A 1 97 ? 16.635 7.285 -12.558 1.00 93.81 97 PRO A O 1
ATOM 768 N N . SER A 1 98 ? 17.239 6.971 -14.691 1.00 92.62 98 SER A N 1
ATOM 769 C CA . SER A 1 98 ? 18.661 6.914 -14.334 1.00 92.62 98 SER A CA 1
ATOM 770 C C . SER A 1 98 ? 19.132 8.271 -13.775 1.00 92.62 98 SER A C 1
ATOM 772 O O . SER A 1 98 ? 18.571 9.302 -14.147 1.00 92.62 98 SER A O 1
ATOM 774 N N . PRO A 1 99 ? 20.181 8.318 -12.929 1.00 90.31 99 PRO A N 1
ATOM 775 C CA . PRO A 1 99 ? 20.675 9.576 -12.348 1.00 90.31 99 PRO A CA 1
ATOM 776 C C . PRO A 1 99 ? 21.007 10.671 -13.377 1.00 90.31 99 PRO A C 1
ATOM 778 O O . PRO A 1 99 ? 20.967 11.858 -13.076 1.00 90.31 99 PRO A O 1
ATOM 781 N N . ASP A 1 100 ? 21.332 10.260 -14.598 1.00 90.75 100 ASP A N 1
ATOM 782 C CA . ASP A 1 100 ? 21.638 11.083 -15.765 1.00 90.75 100 ASP A CA 1
ATOM 783 C C . ASP A 1 100 ? 20.592 10.915 -16.886 1.00 90.75 100 ASP A C 1
ATOM 785 O O . ASP A 1 100 ? 20.926 10.857 -18.073 1.00 90.75 100 ASP A O 1
ATOM 789 N N . ALA A 1 101 ? 19.319 10.770 -16.508 1.00 90.81 101 ALA A N 1
ATOM 790 C CA . ALA A 1 101 ? 18.207 10.607 -17.435 1.00 90.81 101 ALA A CA 1
ATOM 791 C C . ALA A 1 101 ? 18.086 11.774 -18.430 1.00 90.81 101 ALA A C 1
ATOM 793 O O . ALA A 1 101 ? 18.348 12.937 -18.119 1.00 90.81 101 ALA A O 1
ATOM 794 N N . CYS A 1 102 ? 17.664 11.448 -19.654 1.00 91.56 102 CYS A N 1
ATOM 795 C CA . CYS A 1 102 ? 17.447 12.437 -20.704 1.00 91.56 102 CYS A CA 1
ATOM 796 C C . CYS A 1 102 ? 16.116 13.186 -20.519 1.00 91.56 102 CYS A C 1
ATOM 798 O O . CYS A 1 102 ? 15.237 12.755 -19.772 1.00 91.56 102 CYS A O 1
ATOM 800 N N . SER A 1 103 ? 15.918 14.259 -21.290 1.00 95.00 103 SER A N 1
ATOM 801 C CA . SER A 1 103 ? 14.695 15.074 -21.267 1.00 95.00 103 SER A CA 1
ATOM 802 C C . SER A 1 103 ? 13.406 14.319 -21.614 1.00 95.00 103 SER A C 1
ATOM 804 O O . SER A 1 103 ? 12.332 14.812 -21.290 1.00 95.00 103 SER A O 1
ATOM 806 N N . GLN A 1 104 ? 13.489 13.141 -22.245 1.00 93.31 104 GLN A N 1
ATOM 807 C CA . GLN A 1 104 ? 12.324 12.285 -22.510 1.00 93.31 104 GLN A CA 1
ATOM 808 C C . GLN A 1 104 ? 11.959 11.410 -21.304 1.00 93.31 104 GLN A C 1
ATOM 810 O O . GLN A 1 104 ? 10.790 11.101 -21.111 1.00 93.31 104 GLN A O 1
ATOM 815 N N . CYS A 1 105 ? 12.944 11.014 -20.491 1.00 94.06 105 CYS A N 1
ATOM 816 C CA . CYS A 1 105 ? 12.739 10.106 -19.362 1.00 94.06 105 CYS A CA 1
ATOM 817 C C . CYS A 1 105 ? 12.441 10.845 -18.057 1.00 94.06 105 CYS A C 1
ATOM 819 O O . CYS A 1 105 ? 11.626 10.374 -17.274 1.00 94.06 105 CYS A O 1
ATOM 821 N N . THR A 1 106 ? 13.079 11.994 -17.811 1.00 93.94 106 THR A N 1
ATOM 822 C CA . THR A 1 106 ? 12.883 12.768 -16.572 1.00 93.94 106 THR A CA 1
ATOM 823 C C . THR A 1 106 ? 11.413 13.120 -16.297 1.00 93.94 106 THR A C 1
ATOM 825 O O . THR A 1 106 ? 10.993 12.972 -15.153 1.00 93.94 106 THR A O 1
ATOM 828 N N . PRO A 1 107 ? 10.596 13.526 -17.294 1.00 95.06 107 PRO A N 1
ATOM 829 C CA . PRO A 1 107 ? 9.180 13.830 -17.067 1.00 95.06 107 PRO A CA 1
ATOM 830 C C . PRO A 1 107 ? 8.307 12.612 -16.747 1.00 95.06 107 PRO A C 1
ATOM 832 O O . PRO A 1 107 ? 7.180 12.790 -16.299 1.00 95.06 107 PRO A O 1
ATOM 835 N N . LEU A 1 108 ? 8.797 11.395 -17.003 1.00 90.56 108 LEU A N 1
ATOM 836 C CA . LEU A 1 108 ? 8.082 10.151 -16.714 1.00 90.56 108 LEU A CA 1
ATOM 837 C C . LEU A 1 108 ? 8.335 9.655 -15.286 1.00 90.56 108 LEU A C 1
ATOM 839 O O . LEU A 1 108 ? 7.823 8.609 -14.922 1.00 90.56 108 LEU A O 1
ATOM 843 N N . ALA A 1 109 ? 9.137 10.362 -14.484 1.00 91.56 109 ALA A N 1
ATOM 844 C CA . ALA A 1 109 ? 9.379 9.993 -13.095 1.00 91.56 109 ALA A CA 1
ATOM 845 C C . ALA A 1 109 ? 8.078 10.029 -12.280 1.00 91.56 109 ALA A C 1
ATOM 847 O O . ALA A 1 109 ? 7.381 11.046 -12.269 1.00 91.56 109 ALA A O 1
ATOM 848 N N . GLY A 1 110 ? 7.783 8.950 -11.557 1.00 86.56 110 GLY A N 1
ATOM 849 C CA . GLY A 1 110 ? 6.622 8.888 -10.673 1.00 86.56 110 GLY A CA 1
ATOM 850 C C . GLY A 1 110 ? 5.984 7.509 -10.594 1.00 86.56 110 GLY A C 1
ATOM 851 O O . GLY A 1 110 ? 6.442 6.549 -11.210 1.00 86.56 110 GLY A O 1
ATOM 852 N N . GLU A 1 111 ? 4.918 7.418 -9.803 1.00 89.38 111 GLU A N 1
ATOM 853 C CA . GLU A 1 111 ? 4.173 6.180 -9.585 1.00 89.38 111 GLU A CA 1
ATOM 854 C C . GLU A 1 111 ? 3.094 5.963 -10.650 1.00 89.38 111 GLU A C 1
ATOM 856 O O . GLU A 1 111 ? 2.309 6.860 -10.962 1.00 89.38 111 GLU A O 1
ATOM 861 N N . TYR A 1 112 ? 2.995 4.727 -11.122 1.00 84.62 112 TYR A N 1
ATOM 862 C CA . TYR A 1 112 ? 1.988 4.249 -12.059 1.00 84.62 112 TYR A CA 1
ATOM 863 C C . TYR A 1 112 ? 1.345 2.979 -11.508 1.00 84.62 112 TYR A C 1
ATOM 865 O O . TYR A 1 112 ? 1.934 2.269 -10.689 1.00 84.62 112 TYR A O 1
ATOM 873 N N . GLN A 1 113 ? 0.134 2.665 -11.969 1.00 84.62 113 GLN A N 1
ATOM 874 C CA . GLN A 1 113 ? -0.414 1.325 -11.757 1.00 84.62 113 GLN A CA 1
ATOM 875 C C . GLN A 1 113 ? 0.496 0.319 -12.463 1.00 84.62 113 GLN A C 1
ATOM 877 O O . GLN A 1 113 ? 0.838 0.534 -13.624 1.00 84.62 113 GLN A O 1
ATOM 882 N N . THR A 1 114 ? 0.883 -0.768 -11.793 1.00 87.12 114 THR A N 1
ATOM 883 C CA . THR A 1 114 ? 1.815 -1.767 -12.352 1.00 87.12 114 THR A CA 1
ATOM 884 C C . THR A 1 114 ? 1.343 -2.281 -13.715 1.00 87.12 114 THR A C 1
ATOM 886 O O . THR A 1 114 ? 2.130 -2.331 -14.657 1.00 87.12 114 THR A O 1
ATOM 889 N N . SER A 1 115 ? 0.038 -2.510 -13.868 1.00 85.19 115 SER A N 1
ATOM 890 C CA . SER A 1 115 ? -0.577 -2.945 -15.128 1.00 85.19 115 SER A CA 1
ATOM 891 C C . SER A 1 115 ? -0.479 -1.931 -16.276 1.00 85.19 115 SER A C 1
ATOM 893 O O . SER A 1 115 ? -0.592 -2.301 -17.442 1.00 85.19 115 SER A O 1
ATOM 895 N N . GLN A 1 116 ? -0.259 -0.648 -15.975 1.00 89.94 116 GLN A N 1
ATOM 896 C CA . GLN A 1 116 ? -0.086 0.425 -16.962 1.00 89.94 116 GLN A CA 1
ATOM 897 C C . GLN A 1 116 ? 1.386 0.680 -17.315 1.00 89.94 116 GLN A C 1
ATOM 899 O O . GLN A 1 116 ? 1.661 1.383 -18.285 1.00 89.94 116 GLN A O 1
ATOM 904 N N . SER A 1 117 ? 2.321 0.110 -16.551 1.00 93.00 117 SER A N 1
ATOM 905 C CA . SER A 1 117 ? 3.762 0.323 -16.721 1.00 93.00 117 SER A CA 1
ATOM 906 C C . SER A 1 117 ? 4.384 -0.513 -17.841 1.00 93.00 117 SER A C 1
ATOM 908 O O . SER A 1 117 ? 5.476 -0.197 -18.330 1.00 93.00 117 SER A O 1
ATOM 910 N N . HIS A 1 118 ? 3.694 -1.571 -18.272 1.00 91.19 118 HIS A N 1
ATOM 911 C CA . HIS A 1 118 ? 4.147 -2.448 -19.346 1.00 91.19 118 HIS A CA 1
ATOM 912 C C . HIS A 1 118 ? 4.380 -1.670 -20.648 1.00 91.19 118 HIS A C 1
ATOM 914 O O . HIS A 1 118 ? 3.552 -0.888 -21.115 1.00 91.19 118 HIS A O 1
ATOM 920 N N . GLY A 1 119 ? 5.538 -1.891 -21.257 1.00 90.25 119 GLY A N 1
ATOM 921 C CA . GLY A 1 119 ? 5.972 -1.293 -22.511 1.00 90.25 119 GLY A CA 1
ATOM 922 C C . GLY A 1 119 ? 6.516 0.130 -22.405 1.00 90.25 119 GLY A C 1
ATOM 923 O O . GLY A 1 119 ? 6.967 0.654 -23.423 1.00 90.25 119 GLY A O 1
ATOM 924 N N . MET A 1 120 ? 6.508 0.761 -21.225 1.00 93.94 120 MET A N 1
ATOM 925 C CA . MET A 1 120 ? 7.032 2.124 -21.056 1.00 93.94 120 MET A CA 1
ATOM 926 C C . MET A 1 120 ? 8.563 2.187 -21.138 1.00 93.94 120 MET A C 1
ATOM 928 O O . MET A 1 120 ? 9.120 3.163 -21.641 1.00 93.94 120 MET A O 1
ATOM 932 N N . ILE A 1 121 ? 9.255 1.160 -20.634 1.00 93.62 121 ILE A N 1
ATOM 933 C CA . ILE A 1 121 ? 10.715 1.046 -20.701 1.00 93.62 121 ILE A CA 1
ATOM 934 C C . ILE A 1 121 ? 11.056 -0.080 -21.681 1.00 93.62 121 ILE A C 1
ATOM 936 O O . ILE A 1 121 ? 10.591 -1.202 -21.494 1.00 93.62 121 ILE A O 1
ATOM 940 N N . PRO A 1 122 ? 11.896 0.169 -22.701 1.00 93.19 122 PRO A N 1
ATOM 941 C CA . PRO A 1 122 ? 12.722 1.354 -22.917 1.00 93.19 122 PRO A CA 1
ATOM 942 C C . PRO A 1 122 ? 11.981 2.487 -23.639 1.00 93.19 122 PRO A C 1
ATOM 944 O O . PRO A 1 122 ? 11.369 2.276 -24.679 1.00 93.19 122 PRO A O 1
ATOM 947 N N . VAL A 1 123 ? 12.165 3.720 -23.160 1.00 94.00 123 VAL A N 1
ATOM 948 C CA . VAL A 1 123 ? 11.659 4.939 -23.828 1.00 94.00 123 VAL A CA 1
ATOM 949 C C . VAL A 1 123 ? 12.399 5.208 -25.145 1.00 94.00 123 VAL A C 1
ATOM 951 O O . VAL A 1 123 ? 11.838 5.712 -26.111 1.00 94.00 123 VAL A O 1
ATOM 954 N N . HIS A 1 124 ? 13.691 4.878 -25.188 1.00 91.81 124 HIS A N 1
ATOM 955 C CA . HIS A 1 124 ? 14.570 5.137 -26.325 1.00 91.81 124 HIS A CA 1
ATOM 956 C C . HIS A 1 124 ? 15.712 4.107 -26.392 1.00 91.81 124 HIS A C 1
ATOM 958 O O . HIS A 1 124 ? 15.998 3.425 -25.398 1.00 91.81 124 HIS A O 1
ATOM 964 N N . PRO A 1 125 ? 16.438 4.011 -27.522 1.00 89.94 125 PRO A N 1
ATOM 965 C CA . PRO A 1 125 ? 17.644 3.193 -27.606 1.00 89.94 125 PRO A CA 1
ATOM 966 C C . PRO A 1 125 ? 18.657 3.537 -26.506 1.00 89.94 125 PRO A C 1
ATOM 968 O O . PRO A 1 125 ? 18.872 4.711 -26.197 1.00 89.94 125 PRO A O 1
ATOM 971 N N . ASN A 1 126 ? 19.301 2.521 -25.926 1.00 89.56 126 ASN A N 1
ATOM 972 C CA . ASN A 1 126 ? 20.226 2.651 -24.787 1.00 89.56 126 ASN A CA 1
ATOM 973 C C . ASN A 1 126 ? 19.614 3.222 -23.490 1.00 89.56 126 ASN A C 1
ATOM 975 O O . ASN A 1 126 ? 20.370 3.683 -22.627 1.00 89.56 126 ASN A O 1
ATOM 979 N N . CYS A 1 127 ? 18.288 3.193 -23.320 1.00 93.12 127 CYS A N 1
ATOM 980 C CA . CYS A 1 127 ? 17.663 3.557 -22.048 1.00 93.12 127 CYS A CA 1
ATOM 981 C C . CYS A 1 127 ? 18.260 2.745 -20.879 1.00 93.12 127 CYS A C 1
ATOM 983 O O . CYS A 1 127 ? 18.638 1.584 -21.035 1.00 93.12 127 CYS A O 1
ATOM 985 N N . ARG A 1 128 ? 18.377 3.383 -19.709 1.00 94.12 128 ARG A N 1
ATOM 986 C CA . ARG A 1 128 ? 18.861 2.780 -18.451 1.00 94.12 128 ARG A CA 1
ATO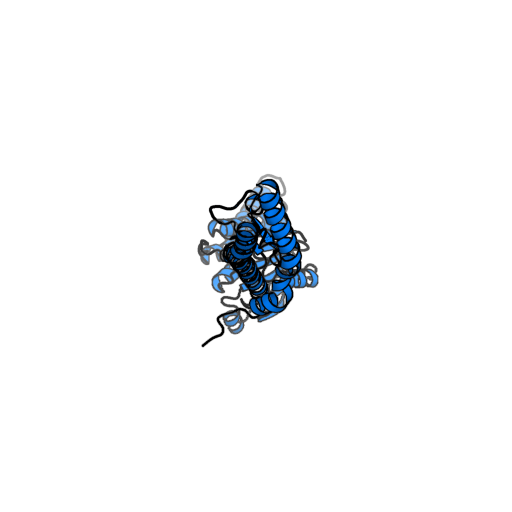M 987 C C . ARG A 1 128 ? 17.893 2.989 -17.285 1.00 94.12 128 ARG A C 1
ATOM 989 O O . ARG A 1 128 ? 18.281 2.799 -16.138 1.00 94.12 128 ARG A O 1
ATOM 996 N N . CYS A 1 129 ? 16.679 3.450 -17.575 1.00 95.62 129 CYS A N 1
ATOM 997 C CA . CYS A 1 129 ? 15.651 3.619 -16.555 1.00 95.62 129 CYS A CA 1
ATOM 998 C C . CYS A 1 129 ? 15.168 2.242 -16.090 1.00 95.62 129 CYS A C 1
ATOM 1000 O O . CYS A 1 129 ? 15.335 1.244 -16.801 1.00 95.62 129 CYS A O 1
ATOM 1002 N N . THR A 1 130 ? 14.577 2.199 -14.904 1.00 96.19 130 THR A N 1
ATOM 1003 C CA . THR A 1 130 ? 14.030 0.970 -14.333 1.00 96.19 130 THR A CA 1
ATOM 1004 C C . THR A 1 130 ? 12.709 1.255 -13.642 1.00 96.19 130 THR A C 1
ATOM 1006 O O . THR A 1 130 ? 12.477 2.374 -13.194 1.00 96.19 130 THR A O 1
ATOM 1009 N N . PHE A 1 131 ? 11.868 0.240 -13.513 1.00 95.19 131 PHE A N 1
ATOM 1010 C CA . PHE A 1 131 ? 10.784 0.251 -12.548 1.00 95.19 131 PHE A CA 1
ATOM 1011 C C . PHE A 1 131 ? 11.285 -0.214 -11.186 1.00 95.19 131 PHE A C 1
ATOM 1013 O O . PHE A 1 131 ? 12.120 -1.119 -11.094 1.00 95.19 131 PHE A O 1
ATOM 1020 N N . LEU A 1 132 ? 10.774 0.425 -10.140 1.00 89.88 132 LEU A N 1
ATOM 1021 C CA . LEU A 1 132 ? 10.890 -0.024 -8.759 1.00 89.88 132 LEU A CA 1
ATOM 1022 C C . LEU A 1 132 ? 9.491 -0.399 -8.258 1.00 89.88 132 LEU A C 1
ATOM 1024 O O . LEU A 1 132 ? 8.519 0.267 -8.626 1.00 89.88 132 LEU A O 1
ATOM 1028 N N . PRO A 1 133 ? 9.344 -1.446 -7.432 1.00 87.00 133 PRO A N 1
ATOM 1029 C CA . PRO A 1 133 ? 8.048 -1.754 -6.862 1.00 87.00 133 PRO A CA 1
ATOM 1030 C C . PRO A 1 133 ? 7.736 -0.707 -5.797 1.00 87.00 133 PRO A C 1
ATOM 1032 O O . PRO A 1 133 ? 8.523 -0.512 -4.866 1.00 87.00 133 PRO A O 1
ATOM 1035 N N . VAL A 1 134 ? 6.569 -0.073 -5.891 1.00 83.19 134 VAL A N 1
ATOM 1036 C CA . VAL A 1 134 ? 6.047 0.738 -4.789 1.00 83.19 134 VAL A CA 1
ATOM 1037 C C . VAL A 1 134 ? 5.391 -0.232 -3.826 1.00 83.19 134 VAL A C 1
ATOM 1039 O O . VAL A 1 134 ? 4.175 -0.395 -3.766 1.00 83.19 134 VAL A O 1
ATOM 1042 N N . ILE A 1 135 ? 6.239 -0.932 -3.083 1.00 69.12 135 ILE A N 1
ATOM 1043 C CA . ILE A 1 135 ? 5.804 -1.552 -1.848 1.00 69.12 135 ILE A CA 1
ATOM 1044 C C . ILE A 1 135 ? 5.540 -0.397 -0.896 1.00 69.12 135 ILE A C 1
ATOM 1046 O O . ILE A 1 135 ? 6.447 0.378 -0.580 1.00 69.12 135 ILE A O 1
ATOM 1050 N N . GLY A 1 136 ? 4.291 -0.242 -0.455 1.00 49.38 136 GLY A N 1
ATOM 1051 C CA . GLY A 1 136 ? 4.046 0.590 0.711 1.00 49.38 136 GLY A CA 1
ATOM 1052 C C . GLY A 1 136 ? 5.065 0.169 1.766 1.00 49.38 136 GLY A C 1
ATOM 1053 O O . GLY A 1 136 ? 5.268 -1.031 1.992 1.00 49.38 136 GLY A O 1
ATOM 1054 N N . ARG A 1 137 ? 5.741 1.125 2.419 1.00 37.72 137 ARG A N 1
ATOM 1055 C CA . ARG A 1 137 ? 6.280 0.815 3.750 1.00 37.72 137 ARG A CA 1
ATOM 1056 C C . ARG A 1 137 ? 5.154 0.091 4.464 1.00 37.72 137 ARG A C 1
ATOM 1058 O O . ARG A 1 137 ? 4.038 0.584 4.364 1.00 37.72 137 ARG A O 1
ATOM 1065 N N . ALA A 1 138 ? 5.402 -1.063 5.082 1.00 36.78 138 ALA A N 1
ATOM 1066 C CA . ALA A 1 138 ? 4.380 -1.759 5.860 1.00 36.78 138 ALA A CA 1
ATOM 1067 C C . ALA A 1 138 ? 3.612 -0.714 6.709 1.00 36.78 138 ALA A C 1
ATOM 1069 O O . ALA A 1 138 ? 4.181 -0.190 7.668 1.00 36.78 138 ALA A O 1
ATOM 1070 N N . GLY A 1 139 ? 2.416 -0.297 6.255 1.00 38.38 139 GLY A N 1
ATOM 1071 C CA . GLY A 1 139 ? 1.728 0.928 6.709 1.00 38.38 139 GLY A CA 1
ATOM 1072 C C . GLY A 1 139 ? 1.189 1.938 5.658 1.00 38.38 139 GLY A C 1
ATOM 1073 O O . GLY A 1 139 ? 0.423 2.818 6.060 1.00 38.38 139 GLY A O 1
ATOM 1074 N N . ASP A 1 140 ? 1.525 1.851 4.358 1.00 35.91 140 ASP A N 1
ATOM 1075 C CA . ASP A 1 140 ? 1.129 2.868 3.346 1.00 35.91 140 ASP A CA 1
ATOM 1076 C C . ASP A 1 140 ? 0.207 2.406 2.203 1.00 35.91 140 ASP A C 1
ATOM 1078 O O . ASP A 1 140 ? -0.266 3.242 1.431 1.00 35.91 140 ASP A O 1
ATOM 1082 N N . GLU A 1 141 ? -0.175 1.130 2.127 1.00 40.94 141 GLU A N 1
ATOM 1083 C CA . GLU A 1 141 ? -1.465 0.845 1.492 1.00 40.94 141 GLU A CA 1
ATOM 1084 C C . GLU A 1 141 ? -2.536 1.396 2.431 1.00 40.94 141 GLU A C 1
ATOM 1086 O O . GLU A 1 141 ? -2.478 1.173 3.643 1.00 40.94 141 GLU A O 1
ATOM 1091 N N . SER A 1 142 ? -3.503 2.166 1.913 1.00 44.38 142 SER A N 1
ATOM 1092 C CA . SER A 1 142 ? -4.707 2.431 2.696 1.00 44.38 142 SER A CA 1
ATOM 1093 C C . SER A 1 142 ? -5.161 1.079 3.200 1.00 44.38 142 SER A C 1
ATOM 1095 O O . SER A 1 142 ? -5.331 0.172 2.394 1.00 44.38 142 SER A O 1
ATOM 1097 N N . ALA A 1 143 ? -5.290 0.965 4.505 1.00 46.66 143 ALA A N 1
ATOM 1098 C CA . ALA A 1 143 ? -5.606 -0.224 5.254 1.00 46.66 143 ALA A CA 1
ATOM 1099 C C . ALA A 1 143 ? -6.694 -1.091 4.550 1.00 46.66 143 ALA A C 1
ATOM 1101 O O . ALA A 1 143 ? -6.675 -2.302 4.622 1.00 46.66 143 ALA A O 1
ATOM 1102 N N . LEU A 1 144 ? -7.605 -0.537 3.747 1.00 47.66 144 LEU A N 1
ATOM 1103 C CA . LEU A 1 144 ? -8.558 -1.308 2.938 1.00 47.66 144 LEU A CA 1
ATOM 1104 C C . LEU A 1 144 ? -7.976 -2.103 1.738 1.00 47.66 144 LEU A C 1
ATOM 1106 O O . LEU A 1 144 ? -8.623 -3.030 1.287 1.00 47.66 144 LEU A O 1
ATOM 1110 N N . GLY A 1 145 ? -6.810 -1.765 1.181 1.00 48.72 145 GLY A N 1
ATOM 1111 C CA . GLY A 1 145 ? -6.344 -2.184 -0.153 1.00 48.72 145 GLY A CA 1
ATOM 1112 C C . GLY A 1 145 ? -6.123 -3.687 -0.336 1.00 48.72 145 GLY A C 1
ATOM 1113 O O . GLY A 1 145 ? -6.564 -4.236 -1.343 1.00 48.72 145 GLY A O 1
ATOM 1114 N N . GLN A 1 146 ? -5.525 -4.358 0.652 1.00 53.38 146 GLN A N 1
ATOM 1115 C CA . GLN A 1 146 ? -5.213 -5.794 0.573 1.00 53.38 146 GLN A CA 1
ATOM 1116 C C . GLN A 1 146 ? -6.463 -6.682 0.607 1.00 53.38 146 GLN A C 1
ATOM 1118 O O . GLN A 1 146 ? -6.478 -7.741 -0.007 1.00 53.38 146 GLN A O 1
ATOM 1123 N N . HIS A 1 147 ? -7.542 -6.224 1.256 1.00 63.88 147 HIS A N 1
ATOM 1124 C CA . HIS A 1 147 ? -8.783 -6.999 1.421 1.00 63.88 147 HIS A CA 1
ATOM 1125 C C . HIS A 1 147 ? -10.020 -6.180 1.064 1.00 63.88 147 HIS A C 1
ATOM 1127 O O . HIS A 1 147 ? -11.103 -6.379 1.620 1.00 63.88 147 HIS A O 1
ATOM 1133 N N . LYS A 1 148 ? -9.866 -5.237 0.128 1.00 66.00 148 LYS A N 1
ATOM 1134 C CA . LYS A 1 148 ? -10.911 -4.272 -0.232 1.00 66.00 148 LYS A CA 1
ATOM 1135 C C . LYS A 1 148 ? -12.184 -4.978 -0.669 1.00 66.00 148 LYS A C 1
ATOM 1137 O O . LYS A 1 148 ? -13.269 -4.619 -0.234 1.00 66.00 148 LYS A O 1
ATOM 1142 N N . SER A 1 149 ? -12.033 -6.036 -1.462 1.00 71.06 149 SER A N 1
ATOM 1143 C CA . SER A 1 149 ? -13.135 -6.884 -1.910 1.00 71.06 149 SER A CA 1
ATOM 1144 C C . SER A 1 149 ? -13.867 -7.560 -0.748 1.00 71.06 149 SER A C 1
ATOM 1146 O O . SER A 1 149 ? -15.092 -7.588 -0.750 1.00 71.06 149 SER A O 1
ATOM 1148 N N . ALA A 1 150 ? -13.155 -8.061 0.265 1.00 72.19 150 ALA A N 1
ATOM 1149 C CA . ALA A 1 150 ? -13.774 -8.688 1.431 1.00 72.19 150 ALA A CA 1
ATOM 1150 C C . ALA A 1 150 ? -14.531 -7.662 2.289 1.00 72.19 150 ALA A C 1
ATOM 1152 O O . ALA A 1 150 ? -15.670 -7.914 2.679 1.00 72.19 150 ALA A O 1
ATOM 1153 N N . ALA A 1 151 ? -13.941 -6.485 2.520 1.00 72.81 151 ALA A N 1
ATOM 1154 C CA . ALA A 1 151 ? -14.597 -5.387 3.228 1.00 72.81 151 ALA A CA 1
ATOM 1155 C C . ALA A 1 151 ? -15.826 -4.854 2.478 1.00 72.81 151 ALA A C 1
ATOM 1157 O O . ALA A 1 151 ? -16.866 -4.597 3.092 1.00 72.81 151 ALA A O 1
ATOM 1158 N N . ASP A 1 152 ? -15.737 -4.734 1.154 1.00 78.00 152 ASP A N 1
ATOM 1159 C CA . ASP A 1 152 ? -16.832 -4.286 0.299 1.00 78.00 152 ASP A CA 1
ATOM 1160 C C . ASP A 1 152 ? -17.972 -5.312 0.269 1.00 78.00 152 ASP A C 1
ATOM 1162 O O . ASP A 1 152 ? -19.127 -4.942 0.492 1.00 78.00 152 ASP A O 1
ATOM 1166 N N . ASN A 1 153 ? -17.658 -6.599 0.099 1.00 81.12 153 ASN A N 1
ATOM 1167 C CA . ASN A 1 153 ? -18.643 -7.682 0.140 1.00 81.12 153 ASN A CA 1
ATOM 1168 C C . ASN A 1 153 ? -19.345 -7.750 1.503 1.00 81.12 153 ASN A C 1
ATOM 1170 O O . ASN A 1 153 ? -20.571 -7.842 1.569 1.00 81.12 153 ASN A O 1
ATOM 1174 N N . PHE A 1 154 ? -18.579 -7.652 2.595 1.00 84.19 154 PHE A N 1
ATOM 1175 C CA . PHE A 1 154 ? -19.119 -7.620 3.953 1.00 84.19 154 PHE A CA 1
ATOM 1176 C C . PHE A 1 154 ? -20.036 -6.407 4.162 1.00 84.19 154 PHE A C 1
ATOM 1178 O O . PHE A 1 154 ? -21.133 -6.528 4.709 1.00 84.19 154 PHE A O 1
ATOM 1185 N N . THR A 1 155 ? -19.609 -5.233 3.690 1.00 81.62 155 THR A N 1
ATOM 1186 C CA . THR A 1 155 ? -20.402 -4.001 3.766 1.00 81.62 155 THR A CA 1
ATOM 1187 C C . THR A 1 155 ? -21.724 -4.155 3.026 1.00 81.62 155 THR A C 1
ATOM 1189 O O . THR A 1 155 ? -22.775 -3.848 3.584 1.00 81.62 155 THR A O 1
ATOM 1192 N N . ASP A 1 156 ? -21.704 -4.669 1.798 1.00 83.62 156 ASP A N 1
ATOM 1193 C CA . ASP A 1 156 ? -22.922 -4.852 1.008 1.00 83.62 156 ASP A CA 1
ATOM 1194 C C . ASP A 1 156 ? -23.891 -5.844 1.656 1.00 83.62 156 ASP A C 1
ATOM 1196 O O . ASP A 1 156 ? -25.102 -5.603 1.644 1.00 83.62 156 ASP A O 1
ATOM 1200 N N . ALA A 1 157 ? -23.363 -6.910 2.263 1.00 82.81 157 ALA A N 1
ATOM 1201 C CA . ALA A 1 157 ? -24.155 -7.934 2.929 1.00 82.81 157 ALA A CA 1
ATOM 1202 C C . ALA A 1 157 ? -24.789 -7.443 4.241 1.00 82.81 157 ALA A C 1
ATOM 1204 O O . ALA A 1 157 ? -25.968 -7.703 4.486 1.00 82.81 157 ALA A O 1
ATOM 1205 N N . TYR A 1 158 ? -24.035 -6.723 5.079 1.00 85.25 158 TYR A N 1
ATOM 1206 C CA . TYR A 1 158 ? -24.396 -6.554 6.492 1.00 85.25 158 TYR A CA 1
ATOM 1207 C C . TYR A 1 158 ? -24.623 -5.107 6.943 1.00 85.25 158 TYR A C 1
ATOM 1209 O O . TYR A 1 158 ? -25.100 -4.888 8.058 1.00 85.25 158 TYR A O 1
ATOM 1217 N N . ARG A 1 159 ? -24.383 -4.092 6.098 1.00 80.25 159 ARG A N 1
ATOM 1218 C CA . ARG A 1 159 ? -24.561 -2.675 6.493 1.00 80.25 159 ARG A CA 1
ATOM 1219 C C . ARG A 1 159 ? -25.977 -2.295 6.948 1.00 80.25 159 ARG A C 1
ATOM 1221 O O . ARG A 1 159 ? -26.137 -1.284 7.623 1.00 80.25 159 ARG A O 1
ATOM 1228 N N . LYS A 1 160 ? -26.999 -3.067 6.555 1.00 80.62 160 LYS A N 1
ATOM 1229 C CA . LYS A 1 160 ? -28.415 -2.857 6.929 1.00 80.62 160 LYS A CA 1
ATOM 1230 C C . LYS A 1 160 ? -28.957 -3.933 7.873 1.00 80.62 160 LYS A C 1
ATOM 1232 O O . LYS A 1 160 ? -30.161 -3.960 8.123 1.00 80.62 160 LYS A O 1
ATOM 1237 N N . ASP A 1 161 ? -28.111 -4.846 8.346 1.00 83.19 161 ASP A N 1
ATOM 1238 C CA . ASP A 1 161 ? -28.547 -5.902 9.257 1.00 83.19 161 ASP A CA 1
ATOM 1239 C C . ASP A 1 161 ? -28.750 -5.343 10.678 1.00 83.19 161 ASP A C 1
ATOM 1241 O O . ASP A 1 161 ? -28.060 -4.423 11.112 1.00 83.19 161 ASP A O 1
ATOM 1245 N N . ASN A 1 162 ? -29.708 -5.913 11.408 1.00 83.06 162 ASN A N 1
ATOM 1246 C CA . ASN A 1 162 ? -30.030 -5.570 12.795 1.00 83.06 162 ASN A CA 1
ATOM 1247 C C . ASN A 1 162 ? -29.144 -6.303 13.818 1.00 83.06 162 ASN A C 1
ATOM 1249 O O . ASN A 1 162 ? -29.304 -6.116 15.028 1.00 83.06 162 ASN A O 1
ATOM 1253 N N . TYR A 1 163 ? -28.274 -7.192 13.345 1.00 83.69 163 TYR A N 1
ATOM 1254 C CA . TYR A 1 163 ? -27.312 -7.938 14.142 1.00 83.69 163 TYR A CA 1
ATOM 1255 C C . TYR A 1 163 ? -25.899 -7.507 13.774 1.00 83.69 163 TYR A C 1
ATOM 1257 O O . TYR A 1 163 ? -25.625 -7.169 12.623 1.00 83.69 163 TYR A O 1
ATOM 1265 N N . GLU A 1 164 ? -25.008 -7.528 14.760 1.00 84.31 164 GLU A N 1
ATOM 1266 C CA . GLU A 1 164 ? -23.586 -7.401 14.482 1.00 84.31 164 GLU A CA 1
ATOM 1267 C C . GLU A 1 164 ? -23.084 -8.705 13.872 1.00 84.31 164 GLU A C 1
ATOM 1269 O O . GLU A 1 164 ? -23.416 -9.800 14.322 1.00 84.31 164 GLU A O 1
ATOM 1274 N N . HIS A 1 165 ? -22.271 -8.567 12.846 1.00 87.69 165 HIS A N 1
ATOM 1275 C CA . HIS A 1 165 ? -21.539 -9.602 12.153 1.00 87.69 165 HIS A CA 1
ATOM 1276 C C . HIS A 1 165 ? -20.063 -9.257 12.254 1.00 87.69 165 HIS A C 1
ATOM 1278 O O . HIS A 1 165 ? -19.700 -8.089 12.382 1.00 87.69 165 HIS A O 1
ATOM 1284 N N . GLY A 1 166 ? -19.219 -10.276 12.240 1.00 89.88 166 GLY A N 1
ATOM 1285 C CA . GLY A 1 166 ? -17.781 -10.140 12.378 1.00 89.88 166 GLY A CA 1
ATOM 1286 C C . GLY A 1 166 ? -17.077 -11.090 11.426 1.00 89.88 166 GLY A C 1
ATOM 1287 O O . GLY A 1 166 ? -17.310 -12.298 11.477 1.00 89.88 166 GLY A O 1
ATOM 1288 N N . LEU A 1 167 ? -16.204 -10.538 10.595 1.00 89.50 167 LEU A N 1
ATOM 1289 C CA . LEU A 1 167 ? -15.353 -11.255 9.660 1.00 89.50 167 LEU A CA 1
ATOM 1290 C C . LEU A 1 167 ? -13.894 -11.078 10.085 1.00 89.50 167 LEU A C 1
ATOM 1292 O O . LEU A 1 167 ? -13.422 -9.954 10.233 1.00 89.50 167 LEU A O 1
ATOM 1296 N N . VAL A 1 168 ? -13.178 -12.182 10.286 1.00 89.88 168 VAL A N 1
ATOM 1297 C CA . VAL A 1 168 ? -11.744 -12.193 10.607 1.00 89.88 168 VAL A CA 1
ATOM 1298 C C . VAL A 1 168 ? -10.977 -12.769 9.424 1.00 89.88 168 VAL A C 1
ATOM 1300 O O . VAL A 1 168 ? -11.327 -13.846 8.935 1.00 89.88 168 VAL A O 1
ATOM 1303 N N . ILE A 1 169 ? -9.914 -12.083 9.009 1.00 85.69 169 ILE A N 1
ATOM 1304 C CA . ILE A 1 169 ? -9.067 -12.474 7.878 1.00 85.69 169 ILE A CA 1
ATOM 1305 C C . ILE A 1 169 ? -7.607 -12.560 8.340 1.00 85.69 169 ILE A C 1
ATOM 1307 O O . ILE A 1 169 ? -7.132 -11.698 9.090 1.00 85.69 169 ILE A O 1
ATOM 1311 N N . ASP A 1 170 ? -6.907 -13.619 7.934 1.00 82.19 170 ASP A N 1
ATOM 1312 C CA . ASP A 1 170 ? -5.469 -13.780 8.178 1.00 82.19 170 ASP A CA 1
ATOM 1313 C C . ASP A 1 170 ? -4.611 -12.904 7.239 1.00 82.19 170 ASP A C 1
ATOM 1315 O O . ASP A 1 170 ? -5.124 -12.094 6.468 1.00 82.19 170 ASP A O 1
ATOM 1319 N N . LYS A 1 171 ? -3.283 -13.021 7.335 1.00 79.62 171 LYS A N 1
ATOM 1320 C CA . LYS A 1 171 ? -2.345 -12.215 6.528 1.00 79.62 171 LYS A CA 1
ATOM 1321 C C . LYS A 1 171 ? -2.279 -12.669 5.076 1.00 79.62 171 LYS A C 1
ATOM 1323 O O . LYS A 1 171 ? -1.820 -11.924 4.217 1.00 79.62 171 LYS A O 1
ATOM 1328 N N . GLU A 1 172 ? -2.708 -13.894 4.823 1.00 74.06 172 GLU A N 1
ATOM 1329 C CA . GLU A 1 172 ? -2.746 -14.535 3.522 1.00 74.06 172 GLU A CA 1
ATOM 1330 C C . GLU A 1 172 ? -4.067 -14.246 2.779 1.00 74.06 172 GLU A C 1
ATOM 1332 O O . GLU A 1 172 ? -4.185 -14.567 1.598 1.00 74.06 172 GLU A O 1
ATOM 1337 N N . GLY A 1 173 ? -5.047 -13.619 3.443 1.00 73.06 173 GLY A N 1
ATOM 1338 C CA . GLY A 1 173 ? -6.357 -13.280 2.878 1.00 73.06 173 GLY A CA 1
ATOM 1339 C C . GLY A 1 173 ? -7.428 -14.347 3.038 1.00 73.06 173 GLY A C 1
ATOM 1340 O O . GLY A 1 173 ? -8.517 -14.210 2.479 1.00 73.06 173 GLY A O 1
ATOM 1341 N N . ASN A 1 174 ? -7.175 -15.390 3.827 1.00 78.06 174 ASN A N 1
ATOM 1342 C CA . ASN A 1 174 ? -8.177 -16.401 4.115 1.00 78.06 174 ASN A CA 1
ATOM 1343 C C . ASN A 1 174 ? -9.105 -15.937 5.235 1.00 78.06 174 ASN A C 1
ATOM 1345 O O . ASN A 1 174 ? -8.685 -15.416 6.273 1.00 78.06 174 ASN A O 1
ATOM 1349 N N . THR A 1 175 ? -10.396 -16.197 5.057 1.00 84.25 175 THR A N 1
ATOM 1350 C CA . THR A 1 175 ? -11.379 -16.030 6.123 1.00 84.25 175 THR A CA 1
ATOM 1351 C C . THR A 1 175 ? -11.140 -17.062 7.221 1.00 84.25 175 THR A C 1
ATOM 1353 O O . THR A 1 175 ? -11.335 -18.258 7.012 1.00 84.25 175 THR A O 1
ATOM 1356 N N . LEU A 1 176 ? -10.773 -16.593 8.414 1.00 84.94 176 LEU A N 1
ATOM 1357 C CA . LEU A 1 176 ? -10.697 -17.427 9.614 1.00 84.94 176 LEU A CA 1
ATOM 1358 C C . LEU A 1 176 ? -12.088 -17.649 10.211 1.00 84.94 176 LEU A C 1
ATOM 1360 O O . LEU A 1 176 ? -12.426 -18.754 10.630 1.00 84.94 176 LEU A O 1
ATOM 1364 N N . PHE A 1 177 ? -12.904 -16.592 10.244 1.00 85.88 177 PHE A N 1
ATOM 1365 C CA . PHE A 1 177 ? -14.255 -16.624 10.799 1.00 85.88 177 PHE A CA 1
ATOM 1366 C C . PHE A 1 177 ? -15.163 -15.641 10.073 1.00 85.88 177 PHE A C 1
ATOM 1368 O O . PHE A 1 177 ? -14.778 -14.493 9.907 1.00 85.88 177 PHE A O 1
ATOM 1375 N N . ASP A 1 178 ? -16.380 -16.069 9.751 1.00 86.38 178 ASP A N 1
ATOM 1376 C CA . ASP A 1 178 ? -17.514 -15.210 9.396 1.00 86.38 178 ASP A CA 1
ATOM 1377 C C . ASP A 1 178 ? -18.662 -15.572 10.343 1.00 86.38 178 ASP A C 1
ATOM 1379 O O . ASP A 1 178 ? -19.109 -16.726 10.383 1.00 86.38 178 ASP A O 1
ATOM 1383 N N . ARG A 1 179 ? -19.051 -14.637 11.214 1.00 81.69 179 ARG A N 1
ATOM 1384 C CA . ARG A 1 179 ? -20.013 -14.910 12.282 1.00 81.69 179 ARG A CA 1
ATOM 1385 C C . ARG A 1 179 ? -21.014 -13.801 12.469 1.00 81.69 179 ARG A C 1
ATOM 1387 O O . ARG A 1 179 ? -20.659 -12.650 12.690 1.00 81.69 179 ARG A O 1
ATOM 1394 N N . ARG A 1 180 ? -22.263 -14.227 12.612 1.00 83.88 180 ARG A N 1
ATOM 1395 C CA . ARG A 1 180 ? -23.319 -13.435 13.223 1.00 83.88 180 ARG A CA 1
ATOM 1396 C C . ARG A 1 180 ? -23.202 -13.471 14.746 1.00 83.88 180 ARG A C 1
ATOM 1398 O O . ARG A 1 180 ? -23.189 -14.540 15.355 1.00 83.88 180 ARG A O 1
ATOM 1405 N N . GLY A 1 181 ? -23.154 -12.296 15.349 1.00 83.50 181 GLY A N 1
ATOM 1406 C CA . GLY A 1 181 ? -23.223 -12.066 16.782 1.00 83.50 181 GLY A CA 1
ATOM 1407 C C . GLY A 1 181 ? -24.638 -11.754 17.272 1.00 83.50 181 GLY A C 1
ATOM 1408 O O . GLY A 1 181 ? -25.655 -12.207 16.740 1.00 83.50 181 GLY A O 1
ATOM 1409 N N . THR A 1 182 ? -24.695 -10.979 18.348 1.00 82.81 182 THR A N 1
ATOM 1410 C CA . THR A 1 182 ? -25.935 -10.459 18.929 1.00 82.81 182 THR A CA 1
ATOM 1411 C C . THR A 1 182 ? -26.330 -9.139 18.257 1.00 82.81 182 THR A C 1
ATOM 1413 O O . THR A 1 182 ? -25.733 -8.720 17.271 1.00 82.81 182 THR A O 1
ATOM 1416 N N . LYS A 1 183 ? -27.329 -8.437 18.798 1.00 77.19 183 LYS A N 1
ATOM 1417 C CA . LYS A 1 183 ? -27.682 -7.085 18.334 1.00 77.19 183 LYS A CA 1
ATOM 1418 C C . LYS A 1 183 ? -26.600 -6.030 18.612 1.00 77.19 183 LYS A C 1
ATOM 1420 O O . LYS A 1 183 ? -26.700 -4.925 18.094 1.00 77.19 183 LYS A O 1
ATOM 1425 N N . THR A 1 184 ? -25.641 -6.329 19.491 1.00 72.00 184 THR A N 1
ATOM 1426 C CA . THR A 1 184 ? -24.719 -5.325 20.054 1.00 72.00 184 THR A CA 1
ATOM 1427 C C . THR A 1 184 ? -23.292 -5.828 20.259 1.00 72.00 184 THR A C 1
ATOM 1429 O O . THR A 1 184 ? -22.511 -5.145 20.918 1.00 72.00 184 THR A O 1
ATOM 1432 N N . SER A 1 185 ? -22.989 -7.065 19.858 1.00 77.00 185 SER A N 1
ATOM 1433 C CA . SER A 1 185 ? -21.644 -7.626 20.017 1.00 77.00 185 SER A CA 1
ATOM 1434 C C . SER A 1 185 ? -21.443 -8.879 19.177 1.00 77.00 185 SER A C 1
ATOM 1436 O O . SER A 1 185 ? -22.297 -9.774 19.191 1.00 77.00 185 SER A O 1
ATOM 1438 N N . VAL A 1 186 ? -20.246 -9.035 18.626 1.00 81.75 186 VAL A N 1
ATOM 1439 C CA . VAL A 1 186 ? -19.678 -10.331 18.230 1.00 81.75 186 VAL A CA 1
ATOM 1440 C C . VAL A 1 186 ? -18.689 -10.784 19.306 1.00 81.75 186 VAL A C 1
ATOM 1442 O O . VAL A 1 186 ? -17.965 -9.971 19.876 1.00 81.75 186 VAL A O 1
ATOM 1445 N N . SER A 1 187 ? -18.675 -12.076 19.631 1.00 82.88 187 SER A N 1
ATOM 1446 C CA . SER A 1 187 ? -17.743 -12.643 20.608 1.00 82.88 187 SER A CA 1
ATOM 1447 C C . SER A 1 187 ? -17.143 -13.954 20.118 1.00 82.88 187 SER A C 1
ATOM 1449 O O . SER A 1 187 ? -17.730 -14.672 19.305 1.00 82.88 187 SER A O 1
ATOM 1451 N N . PHE A 1 188 ? -15.957 -14.259 20.638 1.00 85.12 188 PHE A N 1
ATOM 1452 C CA . PHE A 1 188 ? -15.181 -15.441 20.288 1.00 85.12 188 PHE A CA 1
ATOM 1453 C C . PHE A 1 188 ? -14.884 -16.260 21.540 1.00 85.12 188 PHE A C 1
ATOM 1455 O O . PHE A 1 188 ? -14.656 -15.714 22.624 1.00 85.12 188 PHE A O 1
ATOM 1462 N N . THR A 1 189 ? -14.879 -17.582 21.404 1.00 86.06 189 THR A N 1
ATOM 1463 C CA . THR A 1 189 ? -14.464 -18.479 22.485 1.00 86.06 189 THR A CA 1
ATOM 1464 C C . THR A 1 189 ? -12.958 -18.347 22.744 1.00 86.06 189 THR A C 1
ATOM 1466 O O . THR A 1 189 ? -12.205 -17.943 21.855 1.00 86.06 189 THR A O 1
ATOM 1469 N N . PRO A 1 190 ? -12.450 -18.752 23.923 1.00 85.94 190 PRO A N 1
ATOM 1470 C CA . PRO A 1 190 ? -11.010 -18.725 24.193 1.00 85.94 190 PRO A CA 1
ATOM 1471 C C . PRO A 1 190 ? -10.159 -19.527 23.193 1.00 85.94 190 PRO A C 1
ATOM 1473 O O . PRO A 1 190 ? -8.985 -19.217 22.999 1.00 85.94 190 PRO A O 1
ATOM 1476 N N . ALA A 1 191 ? -10.722 -20.567 22.568 1.00 86.19 191 ALA A N 1
ATOM 1477 C CA . ALA A 1 191 ? -10.036 -21.359 21.548 1.00 86.19 191 ALA A CA 1
ATOM 1478 C C . ALA A 1 191 ? -9.959 -20.620 20.203 1.00 86.19 191 ALA A C 1
ATOM 1480 O O . ALA A 1 191 ? -8.913 -20.627 19.560 1.00 86.19 191 ALA A O 1
ATOM 1481 N N . GLU A 1 192 ? -11.037 -19.946 19.808 1.00 86.69 192 GLU A N 1
ATOM 1482 C CA . GLU A 1 192 ? -11.094 -19.117 18.595 1.00 86.69 192 GLU A CA 1
ATOM 1483 C C . GLU A 1 192 ? -10.194 -17.896 18.727 1.00 86.69 192 GLU A C 1
ATOM 1485 O O . GLU A 1 192 ? -9.451 -17.566 17.811 1.00 86.69 192 GLU A O 1
ATOM 1490 N N . TYR A 1 193 ? -10.163 -17.293 19.913 1.00 86.81 193 TYR A N 1
ATOM 1491 C CA . TYR A 1 193 ? -9.290 -16.167 20.207 1.00 86.81 193 TYR A CA 1
ATOM 1492 C C . TYR A 1 193 ? -7.810 -16.471 19.925 1.00 86.81 193 TYR A C 1
ATOM 1494 O O . TYR A 1 193 ? -7.068 -15.616 19.449 1.00 86.81 193 TYR A O 1
ATOM 1502 N N . LYS A 1 194 ? -7.368 -17.712 20.170 1.00 86.12 194 LYS A N 1
ATOM 1503 C CA . LYS A 1 194 ? -6.000 -18.142 19.840 1.00 86.12 194 LYS A CA 1
ATOM 1504 C C . LYS A 1 194 ? -5.737 -18.179 18.335 1.00 86.12 194 LYS A C 1
ATOM 1506 O O . LYS A 1 194 ? -4.600 -17.945 17.946 1.00 86.12 194 LYS A O 1
ATOM 1511 N N . GLN A 1 195 ? -6.754 -18.476 17.527 1.00 86.56 195 GLN A N 1
ATOM 1512 C CA . GLN A 1 195 ? -6.662 -18.511 16.063 1.00 86.56 195 GLN A CA 1
ATOM 1513 C C . GLN A 1 195 ? -6.686 -17.100 15.469 1.00 86.56 195 GLN A C 1
ATOM 1515 O O . GLN A 1 195 ? -5.992 -16.829 14.502 1.00 86.56 195 GLN A O 1
ATOM 1520 N N . ILE A 1 196 ? -7.438 -16.190 16.091 1.00 88.94 196 ILE A N 1
ATOM 1521 C CA . ILE A 1 196 ? -7.539 -14.782 15.681 1.00 88.94 196 ILE A CA 1
ATOM 1522 C C . ILE A 1 196 ? -6.272 -13.994 16.033 1.00 88.94 196 ILE A C 1
ATOM 1524 O O . ILE A 1 196 ? -6.007 -12.934 15.473 1.00 88.94 196 ILE A O 1
ATOM 1528 N N . LYS A 1 197 ? -5.472 -14.484 16.983 1.00 88.38 197 LYS A N 1
ATOM 1529 C CA . LYS A 1 197 ? -4.283 -13.773 17.436 1.00 88.38 197 LYS A CA 1
ATOM 1530 C C . LYS A 1 197 ? -3.310 -13.535 16.274 1.00 88.38 197 LYS A C 1
ATOM 1532 O O . LYS A 1 197 ? -2.798 -14.484 15.688 1.00 88.38 197 LYS A O 1
ATOM 1537 N N . ASN A 1 198 ? -2.969 -12.270 16.036 1.00 86.25 198 ASN A N 1
ATOM 1538 C CA . ASN A 1 198 ? -2.170 -11.786 14.904 1.00 86.25 198 ASN A CA 1
ATOM 1539 C C . ASN A 1 198 ? -2.848 -11.886 13.526 1.00 86.25 198 ASN A C 1
ATOM 1541 O O . ASN A 1 198 ? -2.137 -11.840 12.517 1.00 86.25 198 ASN A O 1
ATOM 1545 N N . ALA A 1 199 ? -4.176 -12.015 13.479 1.00 88.44 199 ALA A N 1
ATOM 1546 C CA . ALA A 1 199 ? -4.942 -11.818 12.256 1.00 88.44 199 ALA A CA 1
ATOM 1547 C C . ALA A 1 199 ? -4.681 -10.421 11.677 1.00 88.44 199 ALA A C 1
ATOM 1549 O O . ALA A 1 199 ? -4.308 -9.481 12.390 1.00 88.44 199 ALA A O 1
ATOM 1550 N N . ASP A 1 200 ? -4.860 -10.294 10.370 1.00 84.88 200 ASP A N 1
ATOM 1551 C CA . ASP A 1 200 ? -4.553 -9.058 9.666 1.00 84.88 200 ASP A CA 1
ATOM 1552 C C . ASP A 1 200 ? -5.722 -8.072 9.778 1.00 84.88 200 ASP A C 1
ATOM 1554 O O . ASP A 1 200 ? -5.520 -6.902 10.115 1.00 84.88 200 ASP A O 1
ATOM 1558 N N . PHE A 1 201 ? -6.953 -8.574 9.619 1.00 87.50 201 PHE A N 1
ATOM 1559 C CA . PHE A 1 201 ? -8.173 -7.769 9.653 1.00 87.50 201 PHE A CA 1
ATOM 1560 C C . PHE A 1 201 ? -9.257 -8.364 10.541 1.00 87.50 201 PHE A C 1
ATOM 1562 O O . PHE A 1 201 ? -9.498 -9.573 10.552 1.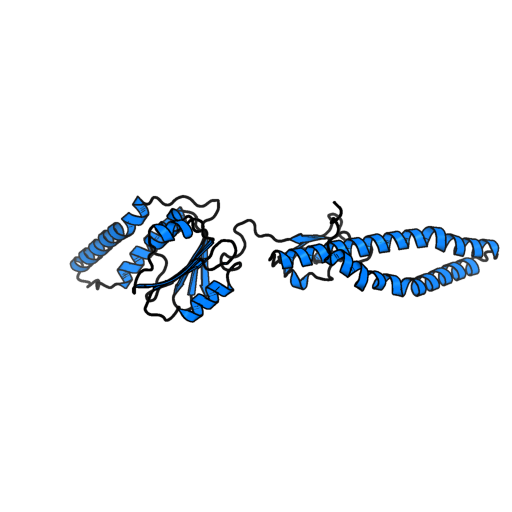00 87.50 201 PHE A O 1
ATOM 1569 N N . PHE A 1 202 ? -9.999 -7.469 11.186 1.00 90.69 202 PHE A N 1
ATOM 1570 C CA . PHE A 1 202 ? -11.340 -7.741 11.682 1.00 90.69 202 PHE A CA 1
ATOM 1571 C C . PHE A 1 202 ? -12.318 -6.697 11.143 1.00 90.69 202 PHE A C 1
ATOM 1573 O O . PHE A 1 202 ? -12.076 -5.498 11.248 1.00 90.69 202 PHE A O 1
ATOM 1580 N N . ILE A 1 203 ? -13.412 -7.150 10.544 1.00 89.38 203 ILE A N 1
ATOM 1581 C CA . ILE A 1 203 ? -14.446 -6.302 9.953 1.00 89.38 203 ILE A CA 1
ATOM 1582 C C . ILE A 1 203 ? -15.748 -6.590 10.680 1.00 89.38 203 ILE A C 1
ATOM 1584 O O . ILE A 1 203 ? -16.145 -7.750 10.768 1.00 89.38 203 ILE A O 1
ATOM 1588 N N . HIS A 1 204 ? -16.429 -5.564 11.177 1.00 89.38 204 HIS A N 1
ATOM 1589 C CA . HIS A 1 204 ? -17.735 -5.726 11.805 1.00 89.38 204 HIS A CA 1
ATOM 1590 C C . HIS A 1 204 ? -18.682 -4.594 11.441 1.00 89.38 204 HIS A C 1
ATOM 1592 O O . HIS A 1 204 ? -18.258 -3.476 11.156 1.00 89.38 204 HIS A O 1
ATOM 1598 N N . ASN A 1 205 ? -19.982 -4.870 11.430 1.00 86.00 205 ASN A N 1
ATOM 1599 C CA . ASN A 1 205 ? -20.994 -3.830 11.268 1.00 86.00 205 ASN A CA 1
ATOM 1600 C C . ASN A 1 205 ? -21.508 -3.371 12.634 1.00 86.00 205 ASN A C 1
ATOM 1602 O O . ASN A 1 205 ? -21.639 -4.152 13.573 1.00 86.00 205 ASN A O 1
ATOM 1606 N N . HIS A 1 206 ? -21.866 -2.095 12.706 1.00 79.75 206 HIS A N 1
ATOM 1607 C CA . HIS A 1 206 ? -22.565 -1.502 13.833 1.00 79.75 206 HIS A CA 1
ATOM 1608 C C . HIS A 1 206 ? -23.975 -1.077 13.382 1.00 79.75 206 HIS A C 1
ATOM 1610 O O . HIS A 1 206 ? -24.140 -0.010 12.789 1.00 79.75 206 HIS A O 1
ATOM 1616 N N . PRO A 1 207 ? -25.025 -1.859 13.687 1.00 66.75 207 PRO A N 1
ATOM 1617 C CA . PRO A 1 207 ? -26.406 -1.549 13.303 1.00 66.75 207 PRO A CA 1
ATOM 1618 C C . PRO A 1 207 ? -26.918 -0.190 13.811 1.00 66.75 207 PRO A C 1
ATOM 1620 O O . PRO A 1 207 ? -27.788 0.419 13.200 1.00 66.75 207 PRO A O 1
ATOM 1623 N N . ASN A 1 208 ? -26.358 0.302 14.923 1.00 65.00 208 ASN A N 1
ATOM 1624 C CA . ASN A 1 208 ? -26.764 1.545 15.595 1.00 65.00 208 ASN A CA 1
ATOM 1625 C C . ASN A 1 208 ? -25.672 2.648 15.537 1.00 65.00 208 ASN A C 1
ATOM 1627 O O . ASN A 1 208 ? -25.678 3.563 16.357 1.00 65.00 208 ASN A O 1
ATOM 1631 N N . ALA A 1 209 ? -24.685 2.513 14.640 1.00 60.03 209 ALA A N 1
ATOM 1632 C CA . ALA A 1 209 ? -23.344 3.117 14.709 1.00 60.03 209 ALA A CA 1
ATOM 1633 C C . ALA A 1 209 ? -23.222 4.635 14.973 1.00 60.03 209 ALA A C 1
ATOM 1635 O O . ALA A 1 209 ? -23.834 5.455 14.290 1.00 60.03 209 ALA A O 1
ATOM 1636 N N . LYS A 1 210 ? -22.250 4.995 15.834 1.00 65.50 210 LYS A N 1
ATOM 1637 C CA . LYS A 1 210 ? -21.574 6.315 15.872 1.00 65.50 210 LYS A CA 1
ATOM 1638 C C . LYS A 1 210 ? -20.024 6.245 15.892 1.00 65.50 210 LYS A C 1
ATOM 1640 O O . LYS A 1 210 ? -19.390 7.294 15.928 1.00 65.50 210 LYS A O 1
ATOM 1645 N N . GLY A 1 211 ? -19.400 5.058 15.858 1.00 75.06 211 GLY A N 1
ATOM 1646 C CA . GLY A 1 211 ? -17.933 4.890 15.860 1.00 75.06 211 GLY A CA 1
ATOM 1647 C C . GLY A 1 211 ? -17.468 3.614 16.577 1.00 75.06 211 GLY A C 1
ATOM 1648 O O . GLY A 1 211 ? -18.289 2.746 16.858 1.00 75.06 211 GLY A O 1
ATOM 1649 N N . PHE A 1 212 ? -16.169 3.525 16.890 1.00 87.81 212 PHE A N 1
ATOM 1650 C CA . PHE A 1 212 ? -15.577 2.409 17.644 1.00 87.81 212 PHE A CA 1
ATOM 1651 C C . PHE A 1 212 ? -15.929 2.439 19.136 1.00 87.81 212 PHE A C 1
ATOM 1653 O O . PHE A 1 212 ? -16.166 3.492 19.733 1.00 87.81 212 PHE A O 1
ATOM 1660 N N . SER A 1 213 ? -15.887 1.270 19.768 1.00 88.00 213 SER A N 1
ATOM 1661 C CA . SER A 1 213 ? -16.054 1.087 21.204 1.00 88.00 213 SER A CA 1
ATOM 1662 C C . SER A 1 213 ? -14.734 0.790 21.920 1.00 88.00 213 SER A C 1
ATOM 1664 O O . SER A 1 213 ? -13.735 0.376 21.337 1.00 88.00 213 SER A O 1
ATOM 1666 N N . ALA A 1 214 ? -14.742 0.949 23.244 1.00 90.38 214 ALA A N 1
ATOM 1667 C CA . ALA A 1 214 ? -13.633 0.521 24.096 1.00 90.38 214 ALA A CA 1
ATOM 1668 C C . ALA A 1 214 ? -13.345 -0.986 23.973 1.00 90.38 214 ALA A C 1
ATOM 1670 O O . ALA A 1 214 ? -12.198 -1.392 24.135 1.00 90.38 214 ALA A O 1
ATOM 1671 N N . GLY A 1 215 ? -14.379 -1.791 23.695 1.00 88.94 215 GLY A N 1
ATOM 1672 C CA . GLY A 1 215 ? -14.243 -3.230 23.485 1.00 88.94 215 GLY A CA 1
ATOM 1673 C C . GLY A 1 215 ? -13.503 -3.550 22.191 1.00 88.94 215 GLY A C 1
ATOM 1674 O O . GLY A 1 215 ? -12.648 -4.427 22.201 1.00 88.94 215 GLY A O 1
ATOM 1675 N N . ASP A 1 216 ? -13.748 -2.784 21.126 1.00 89.81 216 ASP A N 1
ATOM 1676 C CA . ASP A 1 216 ? -13.047 -2.955 19.848 1.00 89.81 216 ASP A CA 1
ATOM 1677 C C . ASP A 1 216 ? -11.557 -2.647 20.002 1.00 89.81 216 ASP A C 1
ATOM 1679 O O . ASP A 1 216 ? -10.716 -3.411 19.543 1.00 89.81 216 ASP A O 1
ATOM 1683 N N . LEU A 1 217 ? -11.218 -1.569 20.719 1.00 92.56 217 LEU A N 1
ATOM 1684 C CA . LEU A 1 217 ? -9.825 -1.208 21.002 1.00 92.56 217 LEU A CA 1
ATOM 1685 C C . LEU A 1 217 ? -9.114 -2.241 21.887 1.00 92.56 217 LEU A C 1
ATOM 1687 O O . LEU A 1 217 ? -7.938 -2.535 21.667 1.00 92.56 217 LEU A O 1
ATOM 1691 N N . GLU A 1 218 ? -9.809 -2.775 22.898 1.00 92.19 218 GLU A N 1
ATOM 1692 C CA . GLU A 1 218 ? -9.274 -3.829 23.770 1.00 92.19 218 GLU A CA 1
ATOM 1693 C C . GLU A 1 218 ? -9.037 -5.107 22.963 1.00 92.19 218 GLU A C 1
ATOM 1695 O O . GLU A 1 218 ? -7.943 -5.661 23.012 1.00 92.19 218 GLU A O 1
ATOM 1700 N N . PHE A 1 219 ? -10.010 -5.511 22.142 1.00 90.19 219 PHE A N 1
ATOM 1701 C CA . PHE A 1 219 ? -9.904 -6.665 21.255 1.00 90.19 219 PHE A CA 1
ATOM 1702 C C . PHE A 1 219 ? -8.763 -6.517 20.243 1.00 90.19 219 PHE A C 1
ATOM 1704 O O . PHE A 1 219 ? -7.918 -7.406 20.153 1.00 90.19 219 PHE A O 1
ATOM 1711 N N . MET A 1 220 ? -8.689 -5.380 19.541 1.00 91.44 220 MET A N 1
ATOM 1712 C CA . MET A 1 220 ? -7.626 -5.070 18.579 1.00 91.44 220 MET A CA 1
ATOM 1713 C C . MET A 1 220 ? -6.243 -5.274 19.192 1.00 91.44 220 MET A C 1
ATOM 1715 O O . MET A 1 220 ? -5.382 -5.943 18.622 1.00 91.44 220 MET A O 1
ATOM 1719 N N . GLN A 1 221 ? -6.039 -4.703 20.379 1.00 91.50 221 GLN A N 1
ATOM 1720 C CA . GLN A 1 221 ? -4.757 -4.745 21.056 1.00 91.50 221 GLN A CA 1
ATOM 1721 C C . GLN A 1 221 ? -4.446 -6.130 21.619 1.00 91.50 221 GLN A C 1
ATOM 1723 O O . GLN A 1 221 ? -3.332 -6.627 21.442 1.00 91.50 221 GLN A O 1
ATOM 1728 N N . ASP A 1 222 ? -5.393 -6.742 22.326 1.00 90.50 222 ASP A N 1
ATOM 1729 C CA . ASP A 1 222 ? -5.151 -7.996 23.033 1.00 90.50 222 ASP A CA 1
ATOM 1730 C C . ASP A 1 222 ? -4.976 -9.159 22.044 1.00 90.50 222 ASP A C 1
ATOM 1732 O O . ASP A 1 222 ? -4.214 -10.094 22.314 1.00 90.50 222 ASP A O 1
ATOM 1736 N N . ALA A 1 223 ? -5.667 -9.116 20.901 1.00 90.12 223 ALA A N 1
ATOM 1737 C CA . ALA A 1 223 ? -5.517 -10.089 19.823 1.00 90.12 223 ALA A CA 1
ATOM 1738 C C . ALA A 1 223 ? -4.380 -9.714 18.858 1.00 90.12 223 ALA A C 1
ATOM 1740 O O . ALA A 1 223 ? -3.994 -10.539 18.033 1.00 90.12 223 ALA A O 1
ATOM 1741 N N . ASN A 1 224 ? -3.789 -8.522 18.998 1.00 89.25 224 ASN A N 1
ATOM 1742 C CA . ASN A 1 224 ? -2.754 -7.991 18.110 1.00 89.25 224 ASN A CA 1
ATOM 1743 C C . ASN A 1 224 ? -3.194 -7.989 16.634 1.00 89.25 224 ASN A C 1
ATOM 1745 O O . ASN A 1 224 ? -2.454 -8.431 15.755 1.00 89.25 224 ASN A O 1
ATOM 1749 N N . ILE A 1 225 ? -4.423 -7.539 16.384 1.00 90.88 225 ILE A N 1
ATOM 1750 C CA . ILE A 1 225 ? -4.984 -7.416 15.037 1.00 90.88 225 ILE A CA 1
ATOM 1751 C C . ILE A 1 225 ? -4.462 -6.119 14.433 1.00 90.88 225 ILE A C 1
ATOM 1753 O O . ILE A 1 225 ? -4.607 -5.058 15.044 1.00 90.88 225 ILE A O 1
ATOM 1757 N N . ARG A 1 226 ? -3.852 -6.190 13.244 1.00 87.81 226 ARG A N 1
ATOM 1758 C CA . ARG A 1 226 ? -3.251 -5.005 12.609 1.00 87.81 226 ARG A CA 1
ATOM 1759 C C . ARG A 1 226 ? -4.306 -3.941 12.314 1.00 87.81 226 ARG A C 1
ATOM 1761 O O . ARG A 1 226 ? -4.040 -2.753 12.508 1.00 87.81 226 ARG A O 1
ATOM 1768 N N . GLN A 1 227 ? -5.496 -4.365 11.892 1.00 89.38 227 GLN A N 1
ATOM 1769 C CA . GLN A 1 227 ? -6.535 -3.461 11.433 1.00 89.38 227 GLN A CA 1
ATOM 1770 C C . GLN A 1 227 ? -7.952 -3.889 11.819 1.00 89.38 227 GLN A C 1
ATOM 1772 O O . GLN A 1 227 ? -8.325 -5.053 11.681 1.00 89.38 227 GLN A O 1
ATOM 1777 N N . ILE A 1 228 ? -8.775 -2.917 12.222 1.00 90.81 228 ILE A N 1
ATOM 1778 C CA . ILE A 1 228 ? -10.220 -3.102 12.387 1.00 90.81 228 ILE A CA 1
ATOM 1779 C C . ILE A 1 228 ? -10.987 -2.163 11.460 1.00 90.81 228 ILE A C 1
ATOM 1781 O O . ILE A 1 228 ? -10.652 -0.983 11.338 1.00 90.81 228 ILE A O 1
ATOM 1785 N N . VAL A 1 229 ? -12.035 -2.688 10.828 1.00 89.06 229 VAL A N 1
ATOM 1786 C CA . VAL A 1 229 ? -12.961 -1.946 9.972 1.00 89.06 229 VAL A CA 1
ATOM 1787 C C . VAL A 1 229 ? -14.367 -2.023 10.562 1.00 89.06 229 VAL A C 1
ATOM 1789 O O . VAL A 1 229 ? -14.965 -3.093 10.620 1.00 89.06 229 VAL A O 1
ATOM 1792 N N . ALA 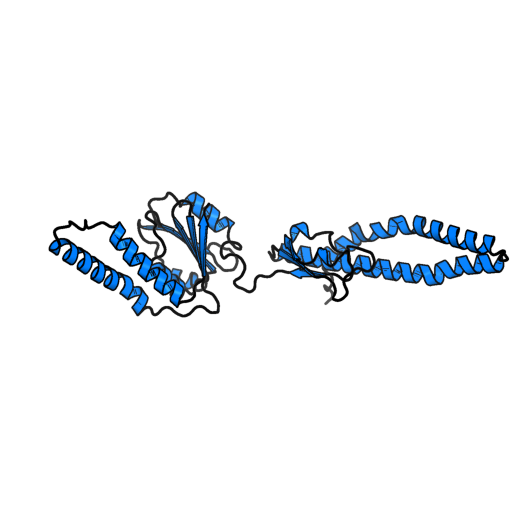A 1 230 ? -14.907 -0.880 10.969 1.00 88.19 230 ALA A N 1
ATOM 1793 C CA . ALA A 1 230 ? -16.284 -0.745 11.417 1.00 88.19 230 ALA A CA 1
ATOM 1794 C C . ALA A 1 230 ? -17.169 -0.230 10.273 1.00 88.19 230 ALA A C 1
ATOM 1796 O O . ALA A 1 230 ? -16.912 0.832 9.703 1.00 88.19 230 ALA A O 1
ATOM 1797 N N . VAL A 1 231 ? -18.238 -0.959 9.960 1.00 86.19 231 VAL A N 1
ATOM 1798 C CA . VAL A 1 231 ? -19.224 -0.600 8.934 1.00 86.19 231 VAL A CA 1
ATOM 1799 C C . VAL A 1 231 ? -20.448 0.037 9.587 1.00 86.19 231 VAL A C 1
ATOM 1801 O O . VAL A 1 231 ? -21.106 -0.563 10.437 1.00 86.19 231 VAL A O 1
ATOM 1804 N N . ALA A 1 232 ? -20.769 1.255 9.167 1.00 80.75 232 ALA A N 1
ATOM 1805 C CA . ALA A 1 232 ? -21.830 2.097 9.701 1.00 80.75 232 ALA A CA 1
ATOM 1806 C C . ALA A 1 232 ? -22.695 2.633 8.550 1.00 80.75 232 ALA A C 1
ATOM 1808 O O . ALA A 1 232 ? -22.468 3.734 8.040 1.00 80.75 232 ALA A O 1
ATOM 1809 N N . GLY A 1 233 ? -23.676 1.840 8.111 1.00 80.62 233 GLY A N 1
ATOM 1810 C CA . GLY A 1 233 ? -24.416 2.132 6.884 1.00 80.62 233 GLY A CA 1
ATOM 1811 C C . GLY A 1 233 ? -23.469 2.164 5.682 1.00 80.62 233 GLY A C 1
ATOM 1812 O O . GLY A 1 233 ? -22.770 1.194 5.413 1.00 80.62 233 GLY A O 1
ATOM 1813 N N . ASP A 1 234 ? -23.412 3.294 4.987 1.00 77.50 234 ASP A N 1
ATOM 1814 C CA . ASP A 1 234 ? -22.554 3.470 3.807 1.00 77.50 234 ASP A CA 1
ATOM 1815 C C . ASP A 1 234 ? -21.129 3.937 4.152 1.00 77.50 234 ASP A C 1
ATOM 1817 O O . ASP A 1 234 ? -20.299 4.172 3.276 1.00 77.50 234 ASP A O 1
ATOM 1821 N N . LYS A 1 235 ? -20.825 4.082 5.444 1.00 79.94 235 LYS A N 1
ATOM 1822 C CA . LYS A 1 235 ? -19.505 4.489 5.921 1.00 79.94 235 LYS A CA 1
ATOM 1823 C C . LYS A 1 235 ? -18.710 3.282 6.390 1.00 79.94 235 LYS A C 1
ATOM 1825 O O . LYS A 1 235 ? -19.205 2.478 7.178 1.00 79.94 235 LYS A O 1
ATOM 1830 N N . GLN A 1 236 ? -17.455 3.214 5.975 1.00 84.25 236 GLN A N 1
ATOM 1831 C CA . GLN A 1 236 ? -16.450 2.339 6.562 1.00 84.25 236 GLN A CA 1
ATOM 1832 C C . GLN A 1 236 ? -15.466 3.204 7.350 1.00 84.25 236 GLN A C 1
ATOM 1834 O O . GLN A 1 236 ? -14.863 4.133 6.810 1.00 84.25 236 GLN A O 1
ATOM 1839 N N . VAL A 1 237 ? -15.312 2.905 8.634 1.00 85.81 237 VAL A N 1
ATOM 1840 C CA . VAL A 1 237 ? -14.333 3.549 9.509 1.00 85.81 237 VAL A CA 1
ATOM 1841 C C . VAL A 1 237 ? -13.239 2.543 9.812 1.00 85.81 237 VAL A C 1
ATOM 1843 O O . VAL A 1 237 ? -13.516 1.417 10.212 1.00 85.81 237 VAL A O 1
ATOM 1846 N N . ILE A 1 238 ? -11.991 2.940 9.614 1.00 87.38 238 ILE A N 1
ATOM 1847 C CA . ILE A 1 238 ? -10.838 2.056 9.678 1.00 87.38 238 ILE A CA 1
ATOM 1848 C C . ILE A 1 238 ? -9.882 2.545 10.759 1.00 87.38 238 ILE A C 1
ATOM 1850 O O . ILE A 1 238 ? -9.521 3.723 10.791 1.00 87.38 238 ILE A O 1
ATOM 1854 N N . LEU A 1 239 ? -9.447 1.617 11.609 1.00 89.00 239 LEU A N 1
ATOM 1855 C CA . LEU A 1 239 ? -8.353 1.802 12.551 1.00 89.00 239 LEU A CA 1
ATOM 1856 C C . LEU A 1 239 ? -7.209 0.855 12.235 1.00 89.00 239 LEU A C 1
ATOM 1858 O O . LEU A 1 239 ? -7.416 -0.347 12.093 1.00 89.00 239 LEU A O 1
ATOM 1862 N N . GLU A 1 240 ? -5.996 1.395 12.204 1.00 88.56 240 GLU A N 1
ATOM 1863 C CA . GLU A 1 240 ? -4.771 0.636 11.972 1.00 88.56 240 GLU A CA 1
ATOM 1864 C C . GLU A 1 240 ? -3.747 0.890 13.089 1.00 88.56 240 GLU A C 1
ATOM 1866 O O . GLU A 1 240 ? -3.467 2.038 13.464 1.00 88.56 240 GLU A O 1
ATOM 1871 N N . ILE A 1 241 ? -3.185 -0.201 13.621 1.00 85.50 241 ILE A N 1
ATOM 1872 C CA . ILE A 1 241 ? -2.019 -0.170 14.507 1.00 85.50 241 ILE A CA 1
ATOM 1873 C C . ILE A 1 241 ? -0.773 -0.014 13.637 1.00 85.50 241 ILE A C 1
ATOM 1875 O O . ILE A 1 241 ? -0.428 -0.888 12.844 1.00 85.50 241 ILE A O 1
ATOM 1879 N N . LEU A 1 242 ? -0.068 1.096 13.833 1.00 81.44 242 LEU A N 1
ATOM 1880 C CA . LEU A 1 242 ? 1.217 1.366 13.206 1.00 81.44 242 LEU A CA 1
ATOM 1881 C C . LEU A 1 242 ? 2.356 0.828 14.075 1.00 81.44 242 LEU A C 1
ATOM 1883 O O . LEU A 1 242 ? 2.226 0.671 15.290 1.00 81.44 242 LEU A O 1
ATOM 1887 N N . SER A 1 243 ? 3.533 0.649 13.477 1.00 77.38 243 SER A N 1
ATOM 1888 C CA . SER A 1 243 ? 4.761 0.311 14.216 1.00 77.38 243 SER A CA 1
ATOM 1889 C C . SER A 1 243 ? 5.124 1.348 15.293 1.00 77.38 243 SER A C 1
ATOM 1891 O O . SER A 1 243 ? 5.798 1.023 16.268 1.00 77.38 243 SER A O 1
ATOM 1893 N N . THR A 1 244 ? 4.650 2.588 15.141 1.00 79.69 244 THR A N 1
ATOM 1894 C CA . THR A 1 244 ? 4.824 3.696 16.089 1.00 79.69 244 THR A CA 1
ATOM 1895 C C . THR A 1 244 ? 3.709 3.806 17.131 1.00 79.69 244 THR A C 1
ATOM 1897 O O . THR A 1 244 ? 3.799 4.654 18.024 1.00 79.69 244 THR A O 1
ATOM 1900 N N . SER A 1 245 ? 2.642 3.010 17.021 1.00 86.75 245 SER A N 1
ATOM 1901 C CA . SER A 1 245 ? 1.495 3.101 17.921 1.00 86.75 245 SER A CA 1
ATOM 1902 C C . SER A 1 245 ? 1.843 2.617 19.331 1.00 86.75 245 SER A C 1
ATOM 1904 O O . SER A 1 245 ? 2.601 1.668 19.540 1.00 86.75 245 SER A O 1
ATOM 1906 N N . LYS A 1 246 ? 1.282 3.288 20.336 1.00 91.19 246 LYS A N 1
ATOM 1907 C CA . LYS A 1 246 ? 1.502 2.989 21.755 1.00 91.19 246 LYS A CA 1
ATOM 1908 C C . LYS A 1 246 ? 0.435 2.035 22.269 1.00 91.19 246 LYS A C 1
ATOM 1910 O O . LYS A 1 246 ? -0.733 2.146 21.908 1.00 91.19 246 LYS A O 1
ATOM 1915 N N . LYS A 1 247 ? 0.820 1.170 23.212 1.00 91.88 247 LYS A N 1
ATOM 1916 C CA . LYS A 1 247 ? -0.150 0.359 23.955 1.00 91.88 247 LYS A CA 1
ATOM 1917 C C . LYS A 1 247 ? -1.125 1.249 24.728 1.00 91.88 247 LYS A C 1
ATOM 1919 O O . LYS A 1 247 ? -0.723 2.152 25.463 1.00 91.88 247 LYS A O 1
ATOM 1924 N N . MET A 1 248 ? -2.402 0.936 24.595 1.00 93.75 248 MET A N 1
ATOM 1925 C CA . MET A 1 248 ? -3.517 1.477 25.352 1.00 93.75 248 MET A CA 1
ATOM 1926 C C . MET A 1 248 ? -3.624 0.728 26.688 1.00 93.75 248 MET A C 1
ATOM 1928 O O . MET A 1 248 ? -3.806 -0.492 26.698 1.00 93.75 248 MET A O 1
ATOM 1932 N N . PRO A 1 249 ? -3.525 1.403 27.846 1.00 93.75 249 PRO A N 1
ATOM 1933 C CA . PRO A 1 249 ? -3.708 0.731 29.127 1.00 93.75 249 PRO A CA 1
ATOM 1934 C C . PRO A 1 249 ? -5.120 0.141 29.241 1.00 93.75 249 PRO A C 1
ATOM 1936 O O . PRO A 1 249 ? -6.107 0.872 29.143 1.00 93.75 249 PRO A O 1
ATOM 1939 N N . VAL A 1 250 ? -5.227 -1.161 29.522 1.00 90.75 250 VAL A N 1
ATOM 1940 C CA . VAL A 1 250 ? -6.520 -1.864 29.658 1.00 90.75 250 VAL A CA 1
ATOM 1941 C C . VAL A 1 250 ? -7.411 -1.209 30.723 1.00 90.75 250 VAL A C 1
ATOM 1943 O O . VAL A 1 250 ? -8.618 -1.073 30.542 1.00 90.75 250 VAL A O 1
ATOM 1946 N N . SER A 1 251 ? -6.818 -0.705 31.810 1.00 92.62 251 SER A N 1
ATOM 1947 C CA . SER A 1 251 ? -7.532 0.063 32.840 1.00 92.62 251 SER A CA 1
ATOM 1948 C C . SER A 1 251 ? -8.174 1.345 32.301 1.00 92.62 251 SER A C 1
ATOM 1950 O O . SER A 1 251 ? -9.260 1.718 32.741 1.00 92.62 251 SER A O 1
ATOM 1952 N N . THR A 1 252 ? -7.536 2.006 31.330 1.00 93.06 252 THR A N 1
ATOM 1953 C CA . THR A 1 252 ? -8.093 3.191 30.668 1.00 93.06 252 THR A CA 1
ATOM 1954 C C . THR A 1 252 ? -9.291 2.806 29.813 1.00 93.06 252 THR A C 1
ATOM 1956 O O . THR A 1 252 ? -10.335 3.433 29.960 1.00 93.06 252 THR A O 1
ATOM 1959 N N . LEU A 1 253 ? -9.174 1.755 28.993 1.00 92.19 253 LEU A N 1
ATOM 1960 C CA . LEU A 1 253 ? -10.256 1.269 28.127 1.00 92.19 253 LEU A CA 1
ATOM 1961 C C . LEU A 1 253 ? -11.487 0.848 28.942 1.00 92.19 253 LEU A C 1
ATOM 1963 O O . LEU A 1 253 ? -12.585 1.371 28.735 1.00 92.19 253 LEU A O 1
ATOM 1967 N N . ARG A 1 254 ? -11.292 -0.004 29.955 1.00 92.62 254 ARG A N 1
ATOM 1968 C CA . ARG A 1 254 ? -12.370 -0.459 30.851 1.00 92.62 254 ARG A CA 1
ATOM 1969 C C . ARG A 1 254 ? -12.970 0.677 31.687 1.00 92.62 254 ARG A C 1
ATOM 1971 O O . ARG A 1 254 ? -14.137 0.615 32.069 1.00 92.62 254 ARG A O 1
ATOM 1978 N N . GLY A 1 255 ? -12.202 1.739 31.938 1.00 93.31 255 GLY A N 1
ATOM 1979 C CA . GLY A 1 255 ? -12.643 2.930 32.663 1.00 93.31 255 GLY A CA 1
ATOM 1980 C C . GLY A 1 255 ? -13.538 3.882 31.862 1.00 93.31 255 GLY A C 1
ATOM 1981 O O . GLY A 1 255 ? -14.241 4.687 32.477 1.00 93.31 255 GLY A O 1
ATOM 1982 N N . ILE A 1 256 ? -13.564 3.792 30.522 1.00 93.31 256 ILE A N 1
ATOM 1983 C CA . ILE A 1 256 ? -14.295 4.740 29.659 1.00 93.31 256 ILE A CA 1
ATOM 1984 C C . ILE A 1 256 ? -15.778 4.793 30.033 1.00 93.31 256 ILE A C 1
ATOM 1986 O O . ILE A 1 256 ? -16.285 5.875 30.312 1.00 93.31 256 ILE A O 1
ATOM 1990 N N . ARG A 1 257 ? -16.460 3.641 30.112 1.00 90.69 257 ARG A N 1
ATOM 1991 C CA . ARG A 1 257 ? -17.903 3.586 30.425 1.00 90.69 257 ARG A CA 1
ATOM 1992 C C . ARG A 1 257 ? -18.228 4.225 31.774 1.00 90.69 257 ARG A C 1
ATOM 1994 O O . ARG A 1 257 ? -19.170 5.004 31.871 1.00 90.69 257 ARG A O 1
ATOM 2001 N N . SER A 1 258 ? -17.433 3.925 32.802 1.00 93.25 258 SER A N 1
ATOM 2002 C CA . SER A 1 258 ? -17.624 4.489 34.145 1.00 93.25 258 SER A CA 1
ATOM 2003 C C . SER A 1 258 ? -17.443 6.011 34.146 1.00 93.25 258 SER A C 1
ATOM 2005 O O . SER A 1 258 ? -18.275 6.739 34.687 1.00 93.25 258 SER A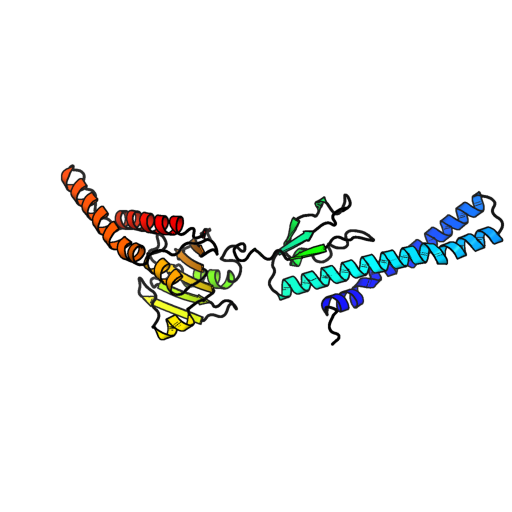 O 1
ATOM 2007 N N . ALA A 1 259 ? -16.404 6.506 33.467 1.00 93.50 259 ALA A N 1
ATOM 2008 C CA . ALA A 1 259 ? -16.150 7.937 33.348 1.00 93.50 259 ALA A CA 1
ATOM 2009 C C . ALA A 1 259 ? -17.251 8.667 32.558 1.00 93.50 259 ALA A C 1
ATOM 2011 O O . ALA A 1 259 ? -17.671 9.745 32.976 1.00 9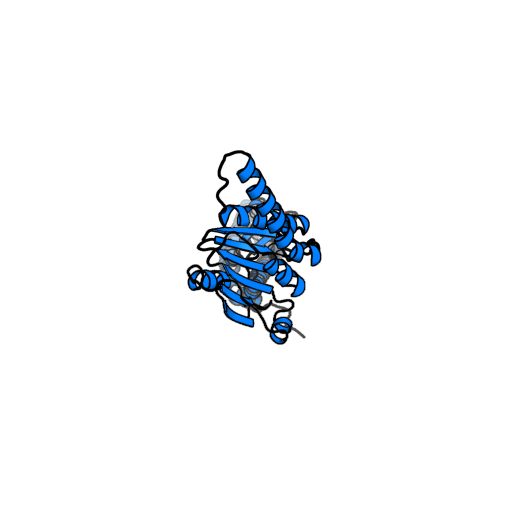3.50 259 ALA A O 1
ATOM 2012 N N . THR A 1 260 ? -17.751 8.073 31.468 1.00 92.69 260 THR A N 1
ATOM 2013 C CA . THR A 1 260 ? -18.887 8.610 30.704 1.00 92.69 260 THR A CA 1
ATOM 2014 C C . THR A 1 260 ? -20.148 8.656 31.558 1.00 92.69 260 THR A C 1
ATOM 2016 O O . THR A 1 260 ? -20.789 9.698 31.629 1.00 92.69 260 THR A O 1
ATOM 2019 N N . ASN A 1 261 ? -20.485 7.566 32.258 1.00 91.69 261 ASN A N 1
ATOM 2020 C CA . ASN A 1 261 ? -21.655 7.518 33.139 1.00 91.69 261 ASN A CA 1
ATOM 2021 C C . ASN A 1 261 ? -21.586 8.600 34.225 1.00 91.69 261 ASN A C 1
ATOM 2023 O O . ASN A 1 261 ? -22.601 9.211 34.552 1.00 91.69 261 ASN A O 1
ATOM 2027 N N . LYS A 1 262 ? -20.400 8.839 34.798 1.00 93.88 262 LYS A N 1
ATOM 2028 C CA . LYS A 1 262 ? -20.204 9.878 35.812 1.00 93.88 262 LYS A CA 1
ATOM 2029 C C . LYS A 1 262 ? -20.508 11.272 35.252 1.00 93.88 262 LYS A C 1
ATOM 2031 O O . LYS A 1 262 ? -21.352 11.964 35.810 1.00 93.88 262 LYS A O 1
ATOM 2036 N N . GLU A 1 263 ? -19.876 11.640 34.140 1.00 92.19 263 GLU A N 1
ATOM 2037 C CA . GLU A 1 263 ? -20.056 12.949 33.492 1.00 92.19 263 GLU A CA 1
ATOM 2038 C C . GLU A 1 263 ? -21.494 13.157 32.996 1.00 92.19 263 GLU A C 1
ATOM 2040 O O . GLU A 1 263 ? -22.094 14.202 33.235 1.00 92.19 263 GLU A O 1
ATOM 2045 N N . TYR A 1 264 ? -22.089 12.132 32.380 1.00 90.12 264 TYR A N 1
ATOM 2046 C CA . TYR A 1 264 ? -23.478 12.163 31.927 1.00 90.12 264 TYR A CA 1
ATOM 2047 C C . TYR A 1 264 ? -24.446 12.453 33.083 1.00 90.12 264 TYR A C 1
ATOM 2049 O O . TYR A 1 264 ? -25.281 13.351 32.994 1.00 90.12 264 TYR A O 1
ATOM 2057 N N . ASN A 1 265 ? -24.292 11.754 34.212 1.00 89.94 265 ASN A N 1
ATOM 2058 C CA . ASN A 1 265 ? -25.130 11.971 35.392 1.00 89.94 265 ASN A CA 1
ATOM 2059 C C . ASN A 1 265 ? -24.915 13.352 36.034 1.00 89.94 265 ASN A C 1
ATOM 2061 O O . ASN A 1 265 ? -25.865 13.930 36.562 1.00 89.94 265 ASN A O 1
ATOM 2065 N N . GLU A 1 266 ? -23.694 13.890 36.004 1.00 89.81 266 GLU A N 1
ATOM 2066 C CA . GLU A 1 266 ? -23.399 15.250 36.474 1.00 89.81 266 GLU A CA 1
ATOM 2067 C C . GLU A 1 266 ? -24.115 16.306 35.617 1.00 89.81 266 GLU A C 1
ATOM 2069 O O . GLU A 1 266 ? -24.750 17.207 36.169 1.00 89.81 266 GLU A O 1
ATOM 2074 N N . ILE A 1 267 ? -24.106 16.150 34.288 1.00 86.81 267 ILE A N 1
ATOM 2075 C CA . ILE A 1 267 ? -24.813 17.038 33.351 1.00 86.81 267 ILE A CA 1
ATOM 2076 C C . ILE A 1 267 ? -26.329 16.988 33.577 1.00 86.81 267 ILE A C 1
ATOM 2078 O O . ILE A 1 267 ? -26.971 18.036 33.668 1.00 86.81 267 ILE A O 1
ATOM 2082 N N . LEU A 1 268 ? -26.907 15.789 33.725 1.00 84.25 268 LEU A N 1
ATOM 2083 C CA . LEU A 1 268 ? -28.342 15.636 33.991 1.00 84.25 268 LEU A CA 1
ATOM 2084 C C . LEU A 1 268 ? -28.760 16.304 35.308 1.00 84.25 268 LEU A C 1
ATOM 2086 O O . LEU A 1 268 ? -29.800 16.963 35.365 1.00 84.25 268 LEU A O 1
ATOM 2090 N N . ARG A 1 269 ? -27.938 16.183 36.359 1.00 83.06 269 ARG A N 1
ATOM 2091 C CA . ARG A 1 269 ? -28.179 16.862 37.643 1.00 83.06 269 ARG A CA 1
ATOM 2092 C C . ARG A 1 269 ? -28.091 18.379 37.500 1.00 83.06 269 ARG A C 1
ATOM 2094 O O . ARG A 1 269 ? -28.979 19.078 37.974 1.00 83.06 269 ARG A O 1
ATOM 2101 N N . ALA A 1 270 ? -27.062 18.893 36.828 1.00 79.12 270 ALA A N 1
ATOM 2102 C CA . ALA A 1 270 ? -26.884 20.330 36.624 1.00 79.12 270 ALA A CA 1
ATOM 2103 C C . ALA A 1 270 ? -28.037 20.956 35.816 1.00 79.12 270 ALA A C 1
ATOM 2105 O O . ALA A 1 270 ? -28.527 22.023 36.180 1.00 79.12 270 ALA A O 1
ATOM 2106 N N . GLY A 1 271 ? -28.519 20.268 34.774 1.00 70.06 271 GLY A N 1
ATOM 2107 C CA . GLY A 1 271 ? -29.690 20.688 33.996 1.00 70.06 271 GLY A CA 1
ATOM 2108 C C . GLY A 1 271 ? -30.980 20.723 34.818 1.00 70.06 271 GLY A C 1
ATOM 2109 O O . GLY A 1 271 ? -31.762 21.663 34.717 1.00 70.06 271 GLY A O 1
ATOM 2110 N N . ALA A 1 272 ? -31.179 19.754 35.715 1.00 60.03 272 ALA A N 1
ATOM 2111 C CA . ALA A 1 272 ? -32.329 19.755 36.620 1.00 60.03 272 ALA A CA 1
ATOM 2112 C C . ALA A 1 272 ? -32.347 20.964 37.583 1.00 60.03 272 ALA A C 1
ATOM 2114 O O . ALA A 1 272 ? -33.422 21.382 38.011 1.00 60.03 272 ALA A O 1
ATOM 2115 N N . HIS A 1 273 ? -31.185 21.547 37.903 1.00 56.53 273 HIS A N 1
ATOM 2116 C CA . HIS A 1 273 ? -31.062 22.688 38.818 1.00 56.53 273 HIS A CA 1
ATOM 2117 C C . HIS A 1 273 ? -31.233 24.067 38.156 1.00 56.53 273 HIS A C 1
ATOM 2119 O O . HIS A 1 273 ? -31.548 25.026 38.856 1.00 56.53 273 HIS A O 1
ATOM 2125 N N . THR A 1 274 ? -31.057 24.197 36.836 1.00 55.59 274 THR A N 1
ATOM 2126 C CA . THR A 1 274 ? -31.099 25.493 36.120 1.00 55.59 274 THR A CA 1
ATOM 2127 C C . THR A 1 274 ? -32.453 25.810 35.475 1.00 55.59 274 THR A C 1
ATOM 2129 O O . THR A 1 274 ? -32.576 26.793 34.748 1.00 55.59 274 THR A O 1
ATOM 2132 N N . GLY A 1 275 ? -33.488 24.998 35.722 1.00 48.69 275 GLY A N 1
ATOM 2133 C CA . GLY A 1 275 ? -34.838 25.195 35.172 1.00 48.69 275 GLY A CA 1
ATOM 2134 C C . GLY A 1 275 ? -34.979 24.867 33.677 1.00 48.69 275 GLY A C 1
ATOM 2135 O O . GLY A 1 275 ? -36.098 24.803 33.169 1.00 48.69 275 GLY A O 1
ATOM 2136 N N . GLY A 1 276 ? -33.874 24.598 32.975 1.00 51.31 276 GLY A N 1
ATOM 2137 C CA . GLY A 1 276 ? -33.864 24.059 31.619 1.00 51.31 276 GLY A CA 1
ATOM 2138 C C . GLY A 1 276 ? -33.836 22.534 31.654 1.00 51.31 276 GLY A C 1
ATOM 2139 O O . GLY A 1 276 ? -32.867 21.940 32.109 1.00 51.31 276 GLY A O 1
ATOM 2140 N N . ARG A 1 277 ? -34.883 21.867 31.158 1.00 51.91 277 ARG A N 1
ATOM 2141 C CA . ARG A 1 277 ? -34.888 20.402 31.010 1.00 51.91 277 ARG A CA 1
ATOM 2142 C C . ARG A 1 277 ? -33.792 19.978 30.020 1.00 51.91 277 ARG A C 1
ATOM 2144 O O . ARG A 1 277 ? -34.031 19.945 28.817 1.00 51.91 277 ARG A O 1
ATOM 2151 N N . VAL A 1 278 ? -32.607 19.614 30.510 1.00 56.34 278 VAL A N 1
ATOM 2152 C CA . VAL A 1 278 ? -31.688 18.768 29.736 1.00 56.34 278 VAL A CA 1
ATOM 2153 C C . VAL A 1 278 ? -32.373 17.411 29.619 1.00 56.34 278 VAL A C 1
ATOM 2155 O O . VAL A 1 278 ? -32.528 16.693 30.606 1.00 56.34 278 VAL A O 1
ATOM 2158 N N . VAL A 1 279 ? -32.888 17.105 28.430 1.00 60.19 279 VAL A N 1
ATOM 2159 C CA . VAL A 1 279 ? -33.584 15.844 28.174 1.00 60.19 279 VAL A CA 1
ATOM 2160 C C . VAL A 1 279 ? -32.535 14.741 28.125 1.00 60.19 279 VAL A C 1
ATOM 2162 O O . VAL A 1 279 ? -31.649 14.767 27.276 1.00 60.19 279 VAL A O 1
ATOM 2165 N N . ALA A 1 280 ? -32.633 13.778 29.043 1.00 68.12 280 ALA A N 1
ATOM 2166 C CA . ALA A 1 280 ? -31.855 12.552 28.965 1.00 68.12 280 ALA A CA 1
ATOM 2167 C C . ALA A 1 280 ? -32.161 11.868 27.629 1.00 68.12 280 ALA A C 1
ATOM 2169 O O . ALA A 1 280 ? -33.295 11.463 27.377 1.00 68.12 280 ALA A O 1
ATOM 2170 N N . ASN A 1 281 ? -31.158 11.792 26.763 1.00 73.19 281 ASN A N 1
ATOM 2171 C CA . ASN A 1 281 ? -31.235 11.066 25.509 1.00 73.19 281 ASN A CA 1
ATOM 2172 C C . ASN A 1 281 ? -29.938 10.282 25.286 1.00 73.19 281 ASN A C 1
ATOM 2174 O O . ASN A 1 281 ? -28.892 10.592 25.872 1.00 73.19 281 ASN A O 1
ATOM 2178 N N . ASP A 1 282 ? -30.038 9.248 24.457 1.00 73.38 282 ASP A N 1
ATOM 2179 C CA . ASP A 1 282 ? -28.919 8.366 24.126 1.00 73.38 282 ASP A CA 1
ATOM 2180 C C . ASP A 1 282 ? -27.828 9.116 23.350 1.00 73.38 282 ASP A C 1
ATOM 2182 O O . ASP A 1 282 ? -26.641 8.822 23.470 1.00 73.38 282 ASP A O 1
ATOM 2186 N N . GLU A 1 283 ? -28.207 10.147 22.595 1.00 81.75 283 GLU A N 1
ATOM 2187 C CA . GLU A 1 283 ? -27.297 10.939 21.775 1.00 81.75 283 GLU A CA 1
ATOM 2188 C C . GLU A 1 283 ? -26.202 11.635 22.589 1.00 81.75 283 GLU A C 1
ATOM 2190 O O . GLU A 1 283 ? -25.024 11.485 22.255 1.00 81.75 283 GLU A O 1
ATOM 2195 N N . LEU A 1 284 ? -26.570 12.319 23.676 1.00 84.56 284 LEU A N 1
ATOM 2196 C CA . LEU A 1 284 ? -25.617 12.978 24.568 1.00 84.56 284 LEU A CA 1
ATOM 2197 C C . LEU A 1 284 ? -24.641 11.967 25.185 1.00 84.56 284 LEU A C 1
ATOM 2199 O O . LEU A 1 284 ? -23.440 12.224 25.278 1.00 84.56 284 LEU A O 1
ATOM 2203 N N . TYR A 1 285 ? -25.143 10.798 25.594 1.00 86.88 285 TYR A N 1
ATOM 2204 C CA . TYR A 1 285 ? -24.295 9.742 26.140 1.00 86.88 285 TYR A CA 1
ATOM 2205 C C . TYR A 1 285 ? -23.250 9.279 25.119 1.00 86.88 285 TYR A C 1
ATOM 2207 O O . TYR A 1 285 ? -22.056 9.203 25.426 1.00 86.88 285 TYR A O 1
ATOM 2215 N N . TYR A 1 286 ? -23.695 8.996 23.893 1.00 84.81 286 TYR A N 1
ATOM 2216 C CA . TYR A 1 286 ? -22.821 8.520 22.828 1.00 84.81 286 TYR A CA 1
ATOM 2217 C C . TYR A 1 286 ? -21.804 9.569 22.377 1.00 84.81 286 TYR A C 1
ATOM 2219 O O . TYR A 1 286 ? -20.682 9.196 22.036 1.00 84.81 286 TYR A O 1
ATOM 2227 N N . GLU A 1 287 ? -22.135 10.860 22.410 1.00 87.44 287 GLU A N 1
ATOM 2228 C CA . GLU A 1 287 ? -21.181 11.934 22.113 1.00 87.44 287 GLU A CA 1
ATOM 2229 C C . GLU A 1 287 ? -20.026 11.951 23.129 1.00 87.44 287 GLU A C 1
ATOM 2231 O O . GLU A 1 287 ? -18.850 11.895 22.753 1.00 87.44 287 GLU A O 1
ATOM 2236 N N . LEU A 1 288 ? -20.352 11.933 24.427 1.00 89.69 288 LEU A N 1
ATOM 2237 C CA . LEU A 1 288 ? -19.361 11.876 25.507 1.00 89.69 288 LEU A CA 1
ATOM 2238 C C . LEU A 1 288 ? -18.507 10.606 25.428 1.00 89.69 288 LEU A C 1
ATOM 2240 O O . LEU A 1 288 ? -17.287 10.650 25.617 1.00 89.69 288 LEU A O 1
ATOM 2244 N N . TYR A 1 289 ? -19.143 9.469 25.139 1.00 90.50 289 TYR A N 1
ATOM 2245 C CA . TYR A 1 289 ? -18.464 8.190 24.978 1.00 90.50 289 TYR A CA 1
ATOM 2246 C C . TYR A 1 289 ? -17.480 8.213 23.803 1.00 90.50 289 TYR A C 1
ATOM 2248 O O . TYR A 1 289 ? -16.295 7.934 23.993 1.00 90.50 289 TYR A O 1
ATOM 2256 N N . SER A 1 290 ? -17.939 8.616 22.617 1.00 88.38 290 SER A N 1
ATOM 2257 C CA . SER A 1 290 ? -17.127 8.646 21.393 1.00 88.38 290 SER A CA 1
ATOM 2258 C C . SER A 1 290 ? -15.945 9.602 21.536 1.00 88.38 290 SER A C 1
ATOM 2260 O O . SER A 1 290 ? -14.817 9.253 21.199 1.00 88.38 290 SER A O 1
ATOM 2262 N N . LYS A 1 291 ? -16.150 10.768 22.164 1.00 91.19 291 LYS A N 1
ATOM 2263 C CA . LYS A 1 291 ? -15.071 11.719 22.475 1.00 91.19 291 LYS A CA 1
ATOM 2264 C C . LYS A 1 291 ? -13.967 11.095 23.333 1.00 91.19 291 LYS A C 1
ATOM 2266 O O . LYS A 1 291 ? -12.786 11.389 23.145 1.00 91.19 291 LYS A O 1
ATOM 2271 N N . ARG A 1 292 ? -14.329 10.236 24.290 1.00 93.88 292 ARG A N 1
ATOM 2272 C CA . ARG A 1 292 ? -13.364 9.536 25.151 1.00 93.88 292 ARG A CA 1
ATOM 2273 C C . ARG A 1 292 ? -12.628 8.432 24.400 1.00 93.88 292 ARG A C 1
ATOM 2275 O O . ARG A 1 292 ? -11.420 8.318 24.589 1.00 93.88 292 ARG A O 1
ATOM 2282 N N . VAL A 1 293 ? -13.323 7.675 23.552 1.00 92.06 293 VAL A N 1
ATOM 2283 C CA . VAL A 1 293 ? -12.710 6.651 22.690 1.00 92.06 293 VAL A CA 1
ATOM 2284 C C . VAL A 1 293 ? -11.717 7.293 21.717 1.00 92.06 293 VAL A C 1
ATOM 2286 O O . VAL A 1 293 ? -10.548 6.914 21.714 1.00 92.06 293 VAL A O 1
ATOM 2289 N N . ASN A 1 294 ? -12.124 8.338 20.994 1.00 90.69 294 ASN A N 1
ATOM 2290 C CA . ASN A 1 294 ? -11.268 9.044 20.034 1.00 90.69 294 ASN A CA 1
ATOM 2291 C C . ASN A 1 294 ? -10.019 9.632 20.702 1.00 90.69 294 ASN A C 1
ATOM 2293 O O . ASN A 1 294 ? -8.911 9.474 20.206 1.00 90.69 294 ASN A O 1
ATOM 2297 N N . LYS A 1 295 ? -10.151 10.177 21.917 1.00 93.56 295 LYS A N 1
ATOM 2298 C CA . LYS A 1 295 ? -8.992 10.640 22.695 1.00 93.56 295 LYS A CA 1
ATOM 2299 C C . LYS A 1 295 ? -7.988 9.522 23.012 1.00 93.56 295 LYS A C 1
ATOM 2301 O O . LYS A 1 295 ? -6.801 9.805 23.181 1.00 93.56 295 LYS A O 1
ATOM 2306 N N . VAL A 1 296 ? -8.443 8.279 23.177 1.00 94.31 296 VAL A N 1
ATOM 2307 C CA . VAL A 1 296 ? -7.548 7.128 23.378 1.00 94.31 296 VAL A CA 1
ATOM 2308 C C . VAL A 1 296 ? -6.873 6.739 22.066 1.00 94.31 296 VAL A C 1
ATOM 2310 O O . VAL A 1 296 ? -5.657 6.559 22.077 1.00 94.31 296 VAL A O 1
ATOM 2313 N N . ILE A 1 297 ? -7.626 6.690 20.965 1.00 91.81 297 ILE A N 1
ATOM 2314 C CA . ILE A 1 297 ? -7.120 6.445 19.603 1.00 91.81 297 ILE A CA 1
ATOM 2315 C C . ILE A 1 297 ? -5.988 7.429 19.268 1.00 91.81 297 ILE A C 1
ATOM 2317 O O . ILE A 1 297 ? -4.875 7.006 18.949 1.00 91.81 297 ILE A O 1
ATOM 2321 N N . ASP A 1 298 ? -6.226 8.729 19.462 1.00 91.62 298 ASP A N 1
ATOM 2322 C CA . ASP A 1 298 ? -5.252 9.792 19.186 1.00 91.62 298 ASP A CA 1
ATOM 2323 C C . ASP A 1 298 ? -3.985 9.642 20.037 1.00 91.62 298 ASP A C 1
ATOM 2325 O O . ASP A 1 298 ? -2.859 9.730 19.546 1.00 91.62 298 ASP A O 1
ATOM 2329 N N . LYS A 1 299 ? -4.145 9.380 21.341 1.00 93.12 299 LYS A N 1
ATOM 2330 C CA . LYS A 1 299 ? -3.012 9.195 22.263 1.00 93.12 299 LYS A CA 1
ATOM 2331 C C . LYS A 1 299 ? -2.184 7.957 21.943 1.00 93.12 299 LYS A C 1
ATOM 2333 O O . LYS A 1 299 ? -0.974 7.958 22.188 1.00 93.12 299 LYS A O 1
ATOM 2338 N N . ALA A 1 300 ? -2.842 6.905 21.468 1.00 92.50 300 ALA A N 1
ATOM 2339 C CA . ALA A 1 300 ? -2.195 5.687 21.015 1.00 92.50 300 ALA A CA 1
ATOM 2340 C C . ALA A 1 300 ? -1.499 5.881 19.660 1.00 92.50 300 ALA A C 1
ATOM 2342 O O . ALA A 1 300 ? -0.627 5.085 19.324 1.00 92.50 300 ALA A O 1
ATOM 2343 N N . GLY A 1 301 ? -1.813 6.947 18.917 1.00 90.81 301 GLY A N 1
ATOM 2344 C CA . GLY A 1 301 ? -1.257 7.187 17.588 1.00 90.81 301 GLY A CA 1
ATOM 2345 C C . GLY A 1 301 ? -1.685 6.102 16.605 1.00 90.81 301 GLY A C 1
ATOM 2346 O O . GLY A 1 301 ? -0.853 5.601 15.850 1.00 90.81 301 GLY A O 1
ATOM 2347 N N . LEU A 1 302 ? -2.946 5.671 16.687 1.00 89.94 302 LEU A N 1
ATOM 2348 C CA . LEU A 1 302 ? -3.546 4.786 15.690 1.00 89.94 302 LEU A CA 1
ATOM 2349 C C . LEU A 1 302 ? -3.919 5.609 14.456 1.00 89.94 302 LEU A C 1
ATOM 2351 O O . LEU A 1 302 ? -4.337 6.763 14.577 1.00 89.94 302 LEU A O 1
ATOM 2355 N N . LYS A 1 303 ? -3.791 5.019 13.268 1.00 87.44 303 LYS A N 1
ATOM 2356 C CA . LYS A 1 303 ? -4.231 5.665 12.030 1.00 87.44 303 LYS A CA 1
ATOM 2357 C C . LYS A 1 303 ? -5.734 5.466 11.889 1.00 87.44 303 LYS A C 1
ATOM 2359 O O . LYS A 1 303 ? -6.207 4.334 11.864 1.00 87.44 303 LYS A O 1
ATOM 2364 N N . TYR A 1 304 ? -6.463 6.573 11.817 1.00 86.81 304 TYR A N 1
ATOM 2365 C CA . TYR A 1 304 ? -7.911 6.610 11.645 1.00 86.81 304 TYR A CA 1
ATOM 2366 C C . TYR A 1 304 ? -8.237 7.055 10.220 1.00 86.81 304 TYR A C 1
ATOM 2368 O O . TYR A 1 304 ? -7.686 8.043 9.734 1.00 86.81 304 TYR A O 1
ATOM 2376 N N . THR A 1 305 ? -9.094 6.321 9.516 1.00 85.88 305 THR A N 1
ATOM 2377 C CA . THR A 1 305 ? -9.491 6.640 8.137 1.00 85.88 305 THR A CA 1
ATOM 2378 C C . THR A 1 305 ? -10.982 6.407 7.957 1.00 85.88 305 THR A C 1
ATOM 2380 O O . THR A 1 305 ? -11.501 5.372 8.358 1.00 85.88 305 THR A O 1
ATOM 2383 N N . GLU A 1 306 ? -11.667 7.358 7.329 1.00 82.00 306 GLU A N 1
ATOM 2384 C CA . GLU A 1 306 ? -13.070 7.219 6.942 1.00 82.00 306 GLU A CA 1
ATOM 2385 C C . GLU A 1 306 ? -13.181 7.104 5.427 1.00 82.00 306 GLU A C 1
ATOM 2387 O O . GLU A 1 306 ? -12.573 7.876 4.685 1.00 82.00 306 GLU A O 1
ATOM 2392 N N . VAL A 1 307 ? -13.987 6.147 4.978 1.00 80.00 307 VAL A N 1
ATOM 2393 C CA . VAL A 1 307 ? -14.324 5.940 3.573 1.00 80.00 307 VAL A CA 1
ATOM 2394 C C . VAL A 1 307 ? -15.842 5.967 3.453 1.00 80.00 307 VAL A C 1
ATOM 2396 O O . VAL A 1 307 ? -16.547 5.243 4.157 1.00 80.00 307 VAL A O 1
ATOM 2399 N N . ILE A 1 308 ? -16.349 6.834 2.579 1.00 73.38 308 ILE A N 1
ATOM 2400 C CA . ILE A 1 308 ? -17.770 6.897 2.227 1.00 73.38 308 ILE A CA 1
ATOM 2401 C C . ILE A 1 308 ? -17.950 6.096 0.940 1.00 73.38 308 ILE A C 1
ATOM 2403 O O . ILE A 1 308 ? -17.204 6.321 -0.018 1.00 73.38 308 ILE A O 1
ATOM 2407 N N . ARG A 1 309 ? -18.912 5.173 0.937 1.00 63.66 309 ARG A N 1
ATOM 2408 C CA . ARG A 1 309 ? -19.244 4.320 -0.204 1.00 63.66 309 ARG A CA 1
ATOM 2409 C C . ARG A 1 309 ? -20.594 4.680 -0.815 1.00 63.66 309 ARG A C 1
ATOM 2411 O O . ARG A 1 309 ? -21.494 5.103 -0.063 1.00 63.66 309 ARG A O 1
#

Foldseek 3Di:
DDPPAFPQLVVLCVPPLCPVVVCPVVVLVVVLVVLLVVCVVVVHDPVVNVVSNVVCCVPVVVVVVVQSVLQSNQLSVQRSVLVVCVVVVQQKKFWAADPPHDPQRVVSGGIDGSVVCRPCPPVDGNGDIHIDGPDPPVPPDPLCRVPVVVLVVCLVPPLQPQWKWKWFAAPVGDTLDTDTDGSADDDDDPVSLVVSQRTAEMEMENNPDDDDALVNLVSCQVSVHQKYWYRHRQKIKIKGDDPQFADQPNCLSVCLLVVLVVVLVVVCVVCVVPPHRPDDDVVSSVVSSVVSVVVSSVNRVIDIDMDGD

Radius of gyration: 32.45 Å; chains: 1; bounding box: 74×50×95 Å

InterPro domains:
  IPR006528 Phage head morphogenesis domain [TIGR01641] (35-135)

Secondary structure (DSSP, 8-state):
----S-HHHHHHHHHTTTHHHHTHHHHHHHHHHHHHHHHHHTT--HHHHHHHHHHIIIIIHHHHHHHHHHHHHHHHHHHHHHHHHHHTT--EEEEE--TT--TTTGGG-EEEEHHHHTT-S-SSTT---EEEE----TT-S-TTGGGHHHHHHHHHHHTT-SS-EEEEE-TTS-EEEEEE--SS-----HHHHHHHTT-SEEEEE-TT-SS--HHHHHHHHHHT-SEEEEEETTEEEEEE--TTPPPPPHHHHHHHHHHHHHHHHHHHHHHHHSSS-----HHHHHHHHHHHHHHHHHHHT-EEEEEE-

Sequence (309 aa):
MPDLMDEAARTWIAERSLLLAKNINATTMEAIRNELALGFEAGEPMIQLSKRIEGYFTDKAKIRAKMISRTETIAASNEGALHRYEKEGVNKSEFYPSPDACSQCTPLAGEYQTSQSHGMIPVHPNCRCTFLPVIGRAGDESALGQHKSAADNFTDAYRKDNYEHGLVIDKEGNTLFDRRGTKTSVSFTPAEYKQIKNADFFIHNHPNAKGFSAGDLEFMQDANIRQIVAVAGDKQVILEILSTSKKMPVSTLRGIRSATNKEYNEILRAGAHTGGRVVANDELYYELYSKRVNKVIDKAGLKYTEVIR

pLDDT: mean 81.39, std 12.89, range [33.91, 96.19]

Organism: NCBI:txid1070528